Protein AF-A0A228Q4D4-F1 (afdb_monomer_lite)

Radius of gyration: 18.04 Å; chains: 1; bounding box: 44×42×52 Å

Secondary structure (DSSP, 8-state):
--EEEE-SSSEEEE-SSEEEEEEE-TT--STT---EEEEEEE-HHHH--SSPEE-S-TTS--EE-GGGEEE-SSEEEEEEES-TT-TT-EEEEEEEPPTTHHHHHHHHHHHHHHHHHHHHHHHHHHHHHHTSPPPHHHHHHHHHHHHHHHHS---HHHHHHT-B-TTSSB---TTT---GGGHHHHHHHTSHHHHHHHHHHHH--

Structure (mmCIF, N/CA/C/O backbone):
data_AF-A0A228Q4D4-F1
#
_entry.id   AF-A0A228Q4D4-F1
#
loop_
_atom_site.group_PDB
_atom_site.id
_atom_site.type_symbol
_atom_site.label_atom_id
_atom_site.label_alt_id
_atom_site.label_comp_id
_atom_site.label_asym_id
_atom_site.label_entity_id
_atom_site.label_seq_id
_atom_site.pdbx_PDB_ins_code
_atom_site.Cartn_x
_atom_site.Cartn_y
_atom_site.Cartn_z
_atom_site.occupancy
_atom_site.B_iso_or_equiv
_atom_site.auth_seq_id
_atom_site.auth_comp_id
_atom_site.auth_asym_id
_atom_site.auth_atom_id
_atom_site.pdbx_PDB_model_num
ATOM 1 N N . MET A 1 1 ? -11.083 16.194 13.345 1.00 83.44 1 MET A N 1
ATOM 2 C CA . MET A 1 1 ? -10.604 16.211 11.947 1.00 83.44 1 MET A CA 1
ATOM 3 C C . MET A 1 1 ? -9.527 15.158 11.840 1.00 83.44 1 MET A C 1
ATOM 5 O O . MET A 1 1 ? -8.653 15.154 12.697 1.00 83.44 1 MET A O 1
ATOM 9 N N . ILE A 1 2 ? -9.643 14.260 10.865 1.00 94.44 2 ILE A N 1
ATOM 10 C CA . ILE A 1 2 ? -8.631 13.236 10.598 1.00 94.44 2 ILE A CA 1
ATOM 11 C C . ILE A 1 2 ? -7.584 13.845 9.677 1.00 94.44 2 ILE A C 1
ATOM 13 O O . ILE A 1 2 ? -7.928 14.379 8.622 1.00 94.44 2 ILE A O 1
ATOM 17 N N . GLU A 1 3 ? -6.326 13.797 10.092 1.00 96.12 3 GLU A N 1
ATOM 18 C CA . GLU A 1 3 ? -5.201 14.206 9.261 1.00 96.12 3 GLU A CA 1
ATOM 19 C C . GLU A 1 3 ? -4.726 13.006 8.447 1.00 96.12 3 GLU A C 1
ATOM 21 O O . GLU A 1 3 ? -4.602 11.898 8.966 1.00 96.12 3 GLU A O 1
ATOM 26 N N . VAL A 1 4 ? -4.471 13.217 7.158 1.00 96.31 4 VAL A N 1
ATOM 27 C CA . VAL A 1 4 ? -3.908 12.181 6.291 1.00 96.31 4 VAL A CA 1
ATOM 28 C C . VAL A 1 4 ? -2.475 12.554 5.970 1.00 96.31 4 VAL A C 1
ATOM 30 O O . VAL A 1 4 ? -2.224 13.593 5.359 1.00 96.31 4 VAL A O 1
ATOM 33 N N . GLN A 1 5 ? -1.539 11.701 6.368 1.00 95.31 5 GLN A N 1
ATOM 34 C CA . GLN A 1 5 ? -0.122 11.870 6.074 1.00 95.31 5 GLN A CA 1
ATOM 35 C C . GLN A 1 5 ? 0.352 10.813 5.082 1.00 95.31 5 GLN A C 1
ATOM 37 O O . GLN A 1 5 ? -0.022 9.640 5.149 1.00 95.31 5 GLN A O 1
ATOM 42 N N . ARG A 1 6 ? 1.205 11.235 4.150 1.00 92.88 6 ARG A N 1
ATOM 43 C CA . ARG A 1 6 ? 1.848 10.348 3.183 1.00 92.88 6 ARG A CA 1
ATOM 44 C C . ARG A 1 6 ? 2.989 9.599 3.881 1.00 92.88 6 ARG A C 1
ATOM 46 O O . ARG A 1 6 ? 3.882 10.221 4.449 1.00 92.88 6 ARG A O 1
ATOM 53 N N . LEU A 1 7 ? 2.951 8.269 3.844 1.00 90.62 7 LEU A N 1
ATOM 54 C CA . LEU A 1 7 ? 4.110 7.415 4.144 1.00 90.62 7 LEU A CA 1
ATOM 55 C C . LEU A 1 7 ? 4.880 7.160 2.840 1.00 90.62 7 LEU A C 1
ATOM 57 O O . LEU A 1 7 ? 4.468 7.656 1.805 1.00 90.62 7 LEU A O 1
ATOM 61 N N . GLN A 1 8 ? 5.954 6.367 2.835 1.00 86.69 8 GLN A N 1
ATOM 62 C CA . GLN A 1 8 ? 6.690 6.084 1.591 1.00 86.69 8 GLN A CA 1
ATOM 63 C C . GLN A 1 8 ? 5.788 5.452 0.512 1.00 86.69 8 GLN A C 1
ATOM 65 O O . GLN A 1 8 ? 5.422 6.103 -0.456 1.00 86.69 8 GLN A O 1
ATOM 70 N N . ALA A 1 9 ? 5.290 4.230 0.722 1.00 91.06 9 ALA A N 1
ATOM 71 C CA . ALA A 1 9 ? 4.362 3.582 -0.218 1.00 91.06 9 ALA A CA 1
ATOM 72 C C . ALA A 1 9 ? 2.885 3.612 0.236 1.00 91.06 9 ALA A C 1
ATOM 74 O O . ALA A 1 9 ? 2.009 3.135 -0.477 1.00 91.06 9 ALA A O 1
ATOM 75 N N . GLY A 1 10 ? 2.602 4.157 1.425 1.00 94.81 10 GLY A N 1
ATOM 76 C CA . GLY A 1 10 ? 1.281 4.108 2.058 1.00 94.81 10 GLY A CA 1
ATOM 77 C C . GLY A 1 10 ? 0.771 5.450 2.582 1.00 94.81 10 GLY A C 1
ATOM 78 O O . GLY A 1 10 ? 1.277 6.518 2.219 1.00 94.81 10 GLY A O 1
ATOM 79 N N . VAL A 1 11 ? -0.212 5.383 3.479 1.00 97.12 11 VAL A N 1
ATOM 80 C CA . VAL A 1 11 ? -0.797 6.542 4.171 1.00 97.12 11 VAL A CA 1
ATOM 81 C C . VAL A 1 11 ? -0.987 6.270 5.663 1.00 97.12 11 VAL A C 1
ATOM 83 O O . VAL A 1 11 ? -1.169 5.128 6.079 1.00 97.12 11 VAL A O 1
ATOM 86 N N . SER A 1 12 ? -0.955 7.332 6.461 1.00 97.31 12 SER A N 1
ATOM 87 C CA . SER A 1 12 ? -1.286 7.353 7.887 1.00 97.31 12 SER A CA 1
ATOM 88 C C . SER A 1 12 ? -2.536 8.209 8.076 1.00 97.31 12 SER A C 1
ATOM 90 O O . SER A 1 12 ? -2.561 9.358 7.638 1.00 97.31 12 SER A O 1
ATOM 92 N N . LEU A 1 13 ? -3.578 7.645 8.682 1.00 97.62 13 LEU A N 1
ATOM 93 C CA . LEU A 1 13 ? -4.804 8.336 9.069 1.00 97.62 13 LEU A CA 1
ATOM 94 C C . LEU A 1 13 ? -4.720 8.629 10.564 1.00 97.62 13 LEU A C 1
ATOM 96 O O . LEU A 1 13 ? -4.795 7.712 11.383 1.00 97.62 13 LEU A O 1
ATOM 100 N N . GLU A 1 14 ? -4.541 9.892 10.920 1.00 97.06 14 GLU A N 1
ATOM 101 C CA . GLU A 1 14 ? -4.278 10.318 12.288 1.00 97.06 14 GLU A CA 1
ATOM 102 C C . GLU A 1 14 ? -5.495 11.016 12.871 1.00 97.06 14 GLU A C 1
ATOM 104 O O . GLU A 1 14 ? -5.947 12.052 12.377 1.00 97.06 14 GLU A O 1
ATOM 109 N N . GLY A 1 15 ? -6.023 10.446 13.946 1.00 95.75 15 GLY A N 1
ATOM 110 C CA . GLY A 1 15 ? -7.062 11.068 14.742 1.00 95.75 15 GLY A CA 1
ATOM 111 C C . GLY A 1 15 ? -6.622 11.341 16.182 1.00 95.75 15 GLY A C 1
ATOM 112 O O . GLY A 1 15 ? -5.435 11.230 16.533 1.00 95.75 15 GLY A O 1
ATOM 113 N N . PRO A 1 16 ? -7.562 11.780 17.034 1.00 94.75 16 PRO A N 1
ATOM 114 C CA . PRO A 1 16 ? -7.274 12.086 18.430 1.00 94.75 16 PRO A CA 1
ATOM 115 C C . PRO A 1 16 ? -6.715 10.905 19.233 1.00 94.75 16 PRO A C 1
ATOM 117 O O . PRO A 1 16 ? -5.749 11.094 19.975 1.00 94.75 16 PRO A O 1
ATOM 120 N N . HIS A 1 17 ? -7.274 9.702 19.075 1.00 95.81 17 HIS A N 1
ATOM 121 C CA . HIS A 1 17 ? -6.909 8.536 19.889 1.00 95.81 17 HIS A CA 1
ATOM 122 C C . HIS A 1 17 ? -6.169 7.457 19.109 1.00 95.81 17 HIS A C 1
ATOM 124 O O . HIS A 1 17 ? -5.378 6.725 19.708 1.00 95.81 17 HIS A O 1
ATOM 130 N N . TYR A 1 18 ? -6.379 7.370 17.796 1.00 96.12 18 TYR A N 1
ATOM 131 C CA . TYR A 1 18 ? -5.788 6.323 16.969 1.00 96.12 18 TYR A CA 1
ATOM 132 C C . TYR A 1 18 ? -5.038 6.883 15.765 1.00 96.12 18 TYR A C 1
ATOM 134 O O . TYR A 1 18 ? -5.370 7.934 15.219 1.00 96.12 18 TYR A O 1
ATOM 142 N N . ILE A 1 19 ? -4.028 6.131 15.340 1.00 96.50 19 ILE A N 1
ATOM 143 C CA . ILE A 1 19 ? -3.362 6.272 14.051 1.00 96.50 19 ILE A CA 1
ATOM 144 C C . ILE A 1 19 ? -3.541 4.950 13.308 1.00 96.50 19 ILE A C 1
ATOM 146 O O . ILE A 1 19 ? -3.147 3.903 13.826 1.00 96.50 19 ILE A O 1
ATOM 150 N N . ILE A 1 20 ? -4.124 4.999 12.110 1.00 96.56 20 ILE A N 1
ATOM 151 C CA . ILE A 1 20 ? -4.285 3.839 11.226 1.00 96.56 20 ILE A CA 1
ATOM 152 C C . ILE A 1 20 ? -3.345 4.010 10.039 1.00 96.56 20 ILE A C 1
ATOM 154 O O . ILE A 1 20 ? -3.512 4.915 9.226 1.00 96.56 20 ILE A O 1
ATOM 158 N N . GLN A 1 21 ? -2.364 3.129 9.918 1.00 96.81 21 GLN A N 1
ATOM 159 C CA . GLN A 1 21 ? -1.437 3.100 8.798 1.00 96.81 21 GLN A CA 1
ATOM 160 C C . GLN A 1 21 ? -1.883 2.039 7.799 1.00 96.81 21 GLN A C 1
ATOM 162 O O . GLN A 1 21 ? -2.085 0.881 8.164 1.00 96.81 21 GLN A O 1
ATOM 167 N N . LEU A 1 22 ? -2.008 2.440 6.538 1.00 96.94 22 LEU A N 1
ATOM 168 C CA . LEU A 1 22 ? -2.309 1.560 5.417 1.00 96.94 22 LEU A CA 1
ATOM 169 C C . LEU A 1 22 ? -1.089 1.518 4.501 1.00 96.94 22 LEU A C 1
ATOM 171 O O . LEU A 1 22 ? -0.675 2.551 3.971 1.00 96.94 22 LEU A O 1
ATOM 175 N N . ILE A 1 23 ? -0.504 0.337 4.327 1.00 94.81 23 ILE A N 1
ATOM 176 C CA . ILE A 1 23 ? 0.724 0.139 3.548 1.00 94.81 23 ILE A CA 1
ATOM 177 C C . ILE A 1 23 ? 0.481 -0.988 2.532 1.00 94.81 23 ILE A C 1
ATOM 179 O O . ILE A 1 23 ? -0.135 -1.992 2.890 1.00 94.81 23 ILE A O 1
ATOM 183 N N . PRO A 1 24 ? 0.933 -0.856 1.275 1.00 94.06 24 PRO A N 1
ATOM 184 C CA . PRO A 1 24 ? 0.830 -1.933 0.297 1.00 94.06 24 PRO A CA 1
ATOM 185 C C . PRO A 1 24 ? 1.739 -3.117 0.660 1.00 94.06 24 PRO A C 1
ATOM 187 O O . PRO A 1 24 ? 2.809 -2.948 1.246 1.00 94.06 24 PRO A O 1
ATOM 190 N N . VAL A 1 25 ? 1.334 -4.322 0.269 1.00 91.00 25 VAL A N 1
ATOM 191 C CA . VAL A 1 25 ? 2.165 -5.528 0.354 1.00 91.00 25 VAL A CA 1
ATOM 192 C C . VAL A 1 25 ? 3.070 -5.593 -0.876 1.00 91.00 25 VAL A C 1
ATOM 194 O O . VAL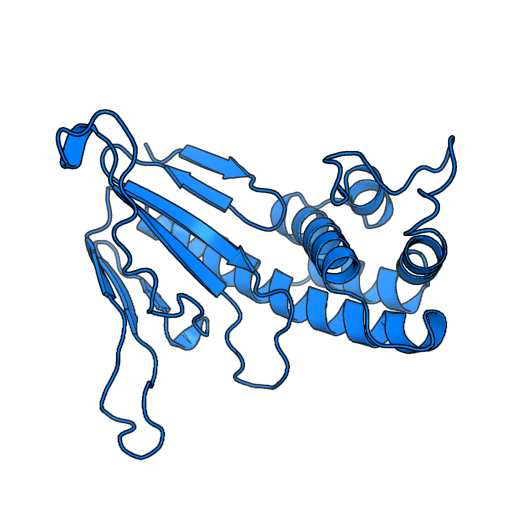 A 1 25 ? 2.596 -5.671 -2.006 1.00 91.00 25 VAL A O 1
ATOM 197 N N . SER A 1 26 ? 4.385 -5.599 -0.661 1.00 73.06 26 SER A N 1
ATOM 198 C CA . SER A 1 26 ? 5.395 -5.543 -1.732 1.00 73.06 26 SER A CA 1
ATOM 199 C C . SER A 1 26 ? 5.554 -6.845 -2.538 1.00 73.06 26 SER A C 1
ATOM 201 O O . SER A 1 26 ? 6.255 -6.853 -3.549 1.00 73.06 26 SER A O 1
ATOM 203 N N . SER A 1 27 ? 4.947 -7.948 -2.089 1.00 64.69 27 SER A N 1
ATOM 204 C CA . SER A 1 27 ? 5.074 -9.288 -2.682 1.00 64.69 27 SER A CA 1
ATOM 205 C C . SER A 1 27 ? 3.744 -10.053 -2.656 1.00 64.69 27 SER A C 1
ATOM 207 O O . SER A 1 27 ? 3.599 -11.066 -1.971 1.00 64.69 27 SER A O 1
ATOM 209 N N . ALA A 1 28 ? 2.732 -9.556 -3.370 1.00 62.09 28 ALA A N 1
ATOM 210 C CA . ALA A 1 28 ? 1.524 -10.344 -3.595 1.00 62.09 28 ALA A CA 1
ATOM 211 C C . ALA A 1 28 ? 1.843 -11.453 -4.616 1.00 62.09 28 ALA A C 1
ATOM 213 O O . ALA A 1 28 ? 1.890 -11.204 -5.820 1.00 62.09 28 ALA A O 1
ATOM 214 N N . ASP A 1 29 ? 2.109 -12.663 -4.116 1.00 63.16 29 ASP A N 1
ATOM 215 C CA . ASP A 1 29 ? 2.627 -13.788 -4.910 1.00 63.16 29 ASP A CA 1
ATOM 216 C C . ASP A 1 29 ? 1.560 -14.495 -5.775 1.00 63.16 29 ASP A C 1
ATOM 218 O O . ASP A 1 29 ? 1.899 -15.285 -6.659 1.00 63.16 29 ASP A O 1
ATOM 222 N N . SER A 1 30 ? 0.264 -14.259 -5.528 1.00 64.12 30 SER A N 1
ATOM 223 C CA . SER A 1 30 ? -0.831 -14.961 -6.212 1.00 64.12 30 SER A CA 1
ATOM 224 C C . SER A 1 30 ? -2.181 -14.233 -6.157 1.00 64.12 30 SER A C 1
ATOM 226 O O . SER A 1 30 ? -2.388 -13.303 -5.377 1.00 64.12 30 SER A O 1
ATOM 228 N N . LEU A 1 31 ? -3.134 -14.691 -6.978 1.00 63.28 31 LEU A N 1
ATOM 229 C CA . LEU A 1 31 ? -4.530 -14.258 -6.914 1.00 63.28 31 LEU A CA 1
ATOM 230 C C . LEU A 1 31 ? -5.131 -14.679 -5.559 1.00 63.28 31 LEU A C 1
ATOM 232 O O . LEU A 1 31 ? -5.228 -15.871 -5.276 1.00 63.28 31 LEU A O 1
ATOM 236 N N . GLY A 1 32 ? -5.523 -13.712 -4.728 1.00 70.75 32 GLY A N 1
ATOM 237 C CA . GLY A 1 32 ? -5.939 -13.966 -3.341 1.00 70.75 32 GLY A CA 1
ATOM 238 C C . GLY A 1 32 ? -4.798 -13.878 -2.320 1.00 70.75 32 GLY A C 1
ATOM 239 O O . GLY A 1 32 ? -4.979 -14.224 -1.155 1.00 70.75 32 GLY A O 1
ATOM 240 N N . SER A 1 33 ? -3.619 -13.394 -2.703 1.00 86.19 33 SER A N 1
ATOM 241 C CA . SER A 1 33 ? -2.642 -12.940 -1.714 1.00 86.19 33 SER A CA 1
ATOM 242 C C . SER A 1 33 ? -3.131 -11.654 -1.029 1.00 86.19 33 SER A C 1
ATOM 244 O O . SER A 1 33 ? -3.830 -10.856 -1.656 1.00 86.19 33 SER A O 1
ATOM 246 N N . PRO A 1 34 ? -2.773 -11.430 0.245 1.00 90.94 34 PRO A N 1
ATOM 247 C CA . PRO A 1 34 ? -2.970 -10.144 0.893 1.00 90.94 34 PRO A CA 1
ATOM 248 C C . PRO A 1 34 ? -2.333 -8.991 0.116 1.00 90.94 34 PRO A C 1
ATOM 250 O O . PRO A 1 34 ? -1.265 -9.140 -0.478 1.00 90.94 34 PRO A O 1
ATOM 253 N N . THR A 1 35 ? -2.979 -7.834 0.168 1.00 94.06 35 THR A N 1
ATOM 254 C CA . THR A 1 35 ? -2.582 -6.628 -0.569 1.00 94.06 35 THR A CA 1
ATOM 255 C C . THR A 1 35 ? -2.474 -5.405 0.330 1.00 94.06 35 THR A C 1
ATOM 257 O O . THR A 1 35 ? -1.852 -4.422 -0.064 1.00 94.06 35 THR A O 1
ATOM 260 N N . VAL A 1 36 ? -3.026 -5.445 1.543 1.00 94.88 36 VAL A N 1
ATOM 261 C CA . VAL A 1 36 ? -3.031 -4.309 2.467 1.00 94.88 36 VAL A CA 1
ATOM 262 C C . VAL A 1 36 ? -2.457 -4.737 3.809 1.00 94.88 36 VAL A C 1
ATOM 264 O O . VAL A 1 36 ? -2.954 -5.667 4.440 1.00 94.88 36 VAL A O 1
ATOM 267 N N . ILE A 1 37 ? -1.430 -4.030 4.270 1.00 93.69 37 ILE A N 1
ATOM 268 C CA . ILE A 1 37 ? -0.983 -4.057 5.659 1.00 93.69 37 ILE A CA 1
ATOM 269 C C . ILE A 1 37 ? -1.734 -2.962 6.409 1.00 93.69 37 ILE A C 1
ATOM 271 O O . ILE A 1 37 ? -1.667 -1.793 6.022 1.00 93.69 37 ILE A O 1
ATOM 275 N N . VAL A 1 38 ? -2.419 -3.335 7.488 1.00 94.75 38 VAL A N 1
ATOM 276 C CA . VAL A 1 38 ? -3.098 -2.390 8.384 1.00 94.75 38 VAL A CA 1
ATOM 277 C C . VAL A 1 38 ? -2.366 -2.383 9.718 1.00 94.75 38 VAL A C 1
ATOM 279 O O . VAL A 1 38 ? -2.295 -3.422 10.357 1.00 94.75 38 VAL A O 1
ATOM 282 N N . SER A 1 39 ? -1.815 -1.236 10.118 1.00 93.75 39 SER A N 1
ATOM 283 C CA . SER A 1 39 ? -1.156 -1.051 11.418 1.00 93.75 39 SER A CA 1
ATOM 284 C C . SER A 1 39 ? -1.916 -0.029 12.264 1.00 93.75 39 SER A C 1
ATOM 286 O O . SER A 1 39 ? -2.143 1.091 11.807 1.00 93.75 39 SER A O 1
ATOM 288 N N . VAL A 1 40 ? -2.312 -0.389 13.487 1.00 94.69 40 VAL A N 1
ATOM 289 C CA . VAL A 1 40 ? -3.031 0.500 14.415 1.00 94.69 40 VAL A CA 1
ATOM 290 C C . VAL A 1 40 ? -2.169 0.864 15.621 1.00 94.69 40 VAL A C 1
ATOM 292 O O . VAL A 1 40 ? -1.713 0.011 16.392 1.00 94.69 40 VAL A O 1
ATOM 295 N N . LEU A 1 41 ? -1.997 2.169 15.826 1.00 94.38 41 LEU A N 1
ATOM 296 C CA . LEU A 1 41 ? -1.335 2.736 16.995 1.00 94.38 41 LEU A CA 1
ATOM 297 C C . LEU A 1 41 ? -2.356 3.507 17.837 1.00 94.38 41 LEU A C 1
ATOM 299 O O . LEU A 1 41 ? -3.064 4.371 17.324 1.00 94.38 41 LEU A O 1
ATOM 303 N N . ALA A 1 42 ? -2.403 3.240 19.137 1.00 95.56 42 ALA A N 1
ATOM 304 C CA . ALA A 1 42 ? -3.064 4.103 20.102 1.00 95.56 42 ALA A CA 1
ATOM 305 C C . ALA A 1 42 ? -2.145 5.260 20.489 1.00 95.56 42 ALA A C 1
ATOM 307 O O . ALA A 1 42 ? -0.947 5.076 20.710 1.00 95.56 42 ALA A O 1
ATOM 308 N N . ARG A 1 43 ? -2.708 6.459 20.591 1.00 95.62 43 ARG A N 1
ATOM 309 C CA . ARG A 1 43 ? -1.978 7.659 21.001 1.00 95.62 43 ARG A CA 1
ATOM 310 C C . ARG A 1 43 ? -1.938 7.783 22.530 1.00 95.62 43 ARG A C 1
ATOM 312 O O . ARG A 1 43 ? -2.853 7.295 23.197 1.00 95.62 43 ARG A O 1
ATOM 319 N N . PRO A 1 44 ? -0.959 8.526 23.083 1.00 95.12 44 PRO A N 1
ATOM 320 C CA . PRO A 1 44 ? -0.889 8.884 24.502 1.00 95.12 44 PRO A CA 1
ATOM 321 C C . PRO A 1 44 ? -2.210 9.340 25.125 1.00 95.12 44 PRO A C 1
ATOM 323 O O . PRO A 1 44 ? -2.520 8.981 26.255 1.00 95.12 44 PRO A O 1
ATOM 326 N N . ALA A 1 45 ? -3.022 10.094 24.377 1.00 93.44 45 ALA A N 1
ATOM 327 C CA . ALA A 1 45 ? -4.319 10.580 24.845 1.00 93.44 45 ALA A CA 1
ATOM 328 C C . ALA A 1 45 ? -5.300 9.452 25.219 1.00 93.44 45 ALA A C 1
ATOM 330 O O . ALA A 1 45 ? -6.191 9.674 26.034 1.00 93.44 45 ALA A O 1
ATOM 331 N N . LEU A 1 46 ? -5.138 8.258 24.639 1.00 93.88 46 LEU A N 1
ATOM 332 C CA . LEU A 1 46 ? -5.961 7.088 24.927 1.00 93.88 46 LEU A CA 1
ATOM 333 C C . LEU A 1 46 ? -5.355 6.187 26.007 1.00 93.88 46 LEU A C 1
ATOM 335 O O . LEU A 1 46 ? -6.086 5.690 26.859 1.00 93.88 46 LEU A O 1
ATOM 339 N N . THR A 1 47 ? -4.044 5.934 25.954 1.00 92.75 47 THR A N 1
ATOM 340 C CA . THR A 1 47 ? -3.401 4.940 26.834 1.00 92.75 47 THR A CA 1
ATOM 341 C C . THR A 1 47 ? -2.832 5.538 28.117 1.00 92.75 47 THR A C 1
ATOM 343 O O . THR A 1 47 ? -2.644 4.818 29.094 1.00 92.75 47 THR A O 1
ATOM 346 N N . GLY A 1 48 ? -2.571 6.848 28.137 1.00 90.75 48 GLY A N 1
ATOM 347 C CA . GLY A 1 48 ? -1.845 7.521 29.213 1.00 90.75 48 GLY A CA 1
ATOM 348 C C . GLY A 1 48 ? -0.325 7.317 29.172 1.00 90.75 48 GLY A C 1
ATOM 349 O O . GLY A 1 48 ? 0.354 7.756 30.098 1.00 90.75 48 GLY A O 1
ATOM 350 N N . ASP A 1 49 ? 0.211 6.674 28.129 1.00 91.75 49 ASP A N 1
ATOM 351 C CA . ASP A 1 49 ? 1.656 6.498 27.941 1.00 91.75 49 ASP A CA 1
ATOM 352 C C . ASP A 1 49 ? 2.337 7.763 27.399 1.00 91.75 49 ASP A C 1
ATOM 354 O O . ASP A 1 49 ? 1.692 8.709 26.953 1.00 91.75 49 ASP A O 1
ATOM 358 N N . ASP A 1 50 ? 3.669 7.773 27.387 1.00 92.25 50 ASP A N 1
ATOM 359 C CA . ASP A 1 50 ? 4.493 8.854 26.831 1.00 92.25 50 ASP A CA 1
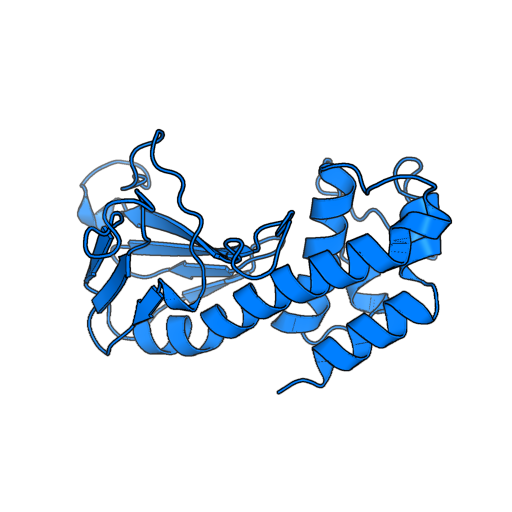ATOM 360 C C . ASP A 1 50 ? 4.705 8.755 25.308 1.00 92.25 50 ASP A C 1
ATOM 362 O O . ASP A 1 50 ? 5.262 9.662 24.684 1.00 92.25 50 ASP A O 1
ATOM 366 N N . ARG A 1 51 ? 4.254 7.658 24.695 1.00 90.31 51 ARG A N 1
ATOM 367 C CA . ARG A 1 51 ? 4.452 7.342 23.278 1.00 90.31 51 ARG A CA 1
ATOM 368 C C . ARG A 1 51 ? 3.249 6.623 22.688 1.00 90.31 51 ARG A C 1
ATOM 370 O O . ARG A 1 51 ? 2.429 6.060 23.406 1.00 90.31 51 ARG A O 1
ATOM 377 N N . ASN A 1 52 ? 3.181 6.600 21.360 1.00 92.50 52 ASN A N 1
ATOM 378 C CA . ASN A 1 52 ? 2.190 5.790 20.664 1.00 92.50 52 ASN A CA 1
ATOM 379 C C . ASN A 1 52 ? 2.423 4.301 20.968 1.00 92.50 52 ASN A C 1
ATOM 381 O O . ASN A 1 52 ? 3.549 3.806 20.859 1.00 92.50 52 ASN A O 1
ATOM 385 N N . VAL A 1 53 ? 1.356 3.587 21.314 1.00 91.75 53 VAL A N 1
ATOM 386 C CA . VAL A 1 53 ? 1.374 2.151 21.594 1.00 91.75 53 VAL A CA 1
ATOM 387 C C . VAL A 1 53 ? 0.808 1.411 20.400 1.00 91.75 53 VAL A C 1
ATOM 389 O O . VAL A 1 53 ? -0.337 1.624 20.012 1.00 91.75 53 VAL A O 1
ATOM 392 N N . ARG A 1 54 ? 1.591 0.502 19.826 1.00 89.88 54 ARG A N 1
ATOM 393 C CA . ARG A 1 54 ? 1.070 -0.424 18.824 1.00 89.88 54 ARG A CA 1
ATOM 3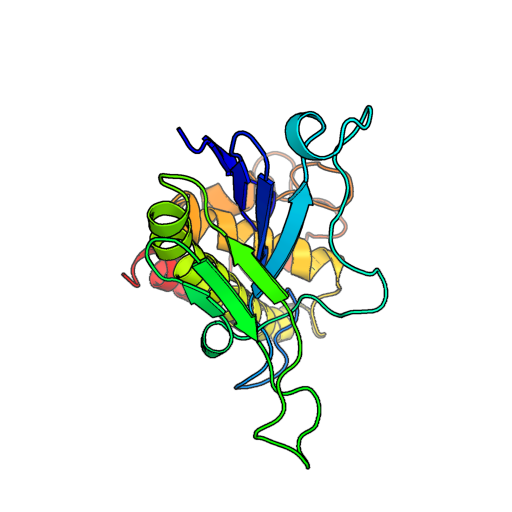94 C C . ARG A 1 54 ? 0.092 -1.384 19.497 1.00 89.88 54 ARG A C 1
ATOM 396 O O . ARG A 1 54 ? 0.476 -2.077 20.434 1.00 89.88 54 ARG A O 1
ATOM 403 N N . LEU A 1 55 ? -1.156 -1.401 19.032 1.00 85.56 55 LEU A N 1
ATOM 404 C CA . LEU A 1 55 ? -2.223 -2.228 19.620 1.00 85.56 55 LEU A CA 1
ATOM 405 C C . LEU A 1 55 ? -2.167 -3.694 19.182 1.00 85.56 55 LEU A C 1
ATOM 407 O O . LEU A 1 55 ? -2.895 -4.545 19.683 1.00 85.56 55 LEU A O 1
ATOM 411 N N . GLU A 1 56 ? -1.293 -3.975 18.234 1.00 75.81 56 GLU A N 1
ATOM 412 C CA . GLU A 1 56 ? -1.154 -5.252 17.570 1.00 75.81 56 GLU A CA 1
ATOM 413 C C . GLU A 1 56 ? -0.108 -6.118 18.259 1.00 75.81 56 GLU A C 1
ATOM 415 O O . GLU A 1 56 ? 0.989 -5.654 18.584 1.00 75.81 56 GLU A O 1
ATOM 420 N N . ALA A 1 57 ? -0.419 -7.401 18.432 1.00 67.19 57 ALA A N 1
ATOM 421 C CA . ALA A 1 57 ? 0.562 -8.372 18.884 1.00 67.19 57 ALA A CA 1
ATOM 422 C C . ALA A 1 57 ? 1.591 -8.638 17.768 1.00 67.19 57 ALA A C 1
ATOM 424 O O . ALA A 1 57 ? 1.233 -8.808 16.600 1.00 67.19 57 ALA A O 1
ATOM 425 N N . TYR A 1 58 ? 2.879 -8.659 18.125 1.00 61.94 58 TYR A N 1
ATOM 426 C CA . TYR A 1 58 ? 3.995 -8.800 17.176 1.00 61.94 58 TYR A CA 1
ATOM 427 C C . TYR A 1 58 ? 3.971 -10.104 16.359 1.00 61.94 58 TYR A C 1
ATOM 429 O O . TYR A 1 58 ? 4.619 -10.184 15.318 1.00 61.94 58 TYR A O 1
ATOM 437 N N . ASP A 1 59 ? 3.273 -11.129 16.839 1.00 63.53 59 ASP A N 1
ATOM 438 C CA . ASP A 1 59 ? 3.188 -12.464 16.248 1.00 63.53 59 ASP A CA 1
ATOM 439 C C . ASP A 1 59 ? 2.044 -12.622 15.235 1.00 63.53 59 ASP A C 1
ATOM 441 O O . ASP A 1 59 ? 2.026 -13.590 14.471 1.00 63.53 59 ASP A O 1
ATOM 445 N N . VAL A 1 60 ? 1.119 -11.662 15.161 1.00 66.06 60 VAL A N 1
ATOM 446 C CA . VAL A 1 60 ? 0.022 -11.691 14.193 1.00 66.06 60 VAL A CA 1
ATOM 447 C C . VAL A 1 60 ? 0.465 -10.968 12.921 1.00 66.06 60 VAL A C 1
ATOM 449 O O . VAL A 1 60 ? 0.885 -9.813 12.947 1.00 66.06 60 VAL A O 1
ATOM 452 N N . ARG A 1 61 ? 0.386 -11.633 11.761 1.00 69.00 61 ARG A N 1
ATOM 453 C CA . ARG A 1 61 ? 0.563 -10.941 10.469 1.00 69.00 61 ARG A CA 1
ATOM 454 C C . ARG A 1 61 ? -0.573 -9.933 10.307 1.00 69.00 61 ARG A C 1
ATOM 456 O O . ARG A 1 61 ? -1.716 -10.308 10.536 1.00 69.00 61 ARG A O 1
ATOM 463 N N . HIS A 1 62 ? -0.311 -8.710 9.866 1.00 84.00 62 HIS A N 1
ATOM 464 C CA . HIS A 1 62 ? -1.355 -7.687 9.666 1.00 84.00 62 HIS A CA 1
ATOM 465 C C . HIS A 1 62 ? -1.630 -7.411 8.189 1.00 84.00 62 HIS A C 1
ATOM 467 O O . HIS A 1 62 ? -2.039 -6.324 7.798 1.00 84.00 62 HIS A O 1
ATOM 473 N N . GLU A 1 63 ? -1.377 -8.427 7.375 1.00 91.12 63 GLU A N 1
ATOM 474 C CA . GLU A 1 63 ? -1.655 -8.455 5.952 1.00 91.12 63 GLU A CA 1
ATOM 475 C C . GLU A 1 63 ? -3.064 -9.015 5.723 1.00 91.12 63 GLU A C 1
ATOM 477 O O . GLU A 1 63 ? -3.403 -10.104 6.207 1.00 91.12 63 GLU A O 1
ATOM 482 N N . PHE A 1 64 ? -3.872 -8.272 4.977 1.00 92.88 64 PHE A N 1
ATOM 483 C CA . PHE A 1 64 ? -5.249 -8.599 4.633 1.00 92.88 64 PHE A CA 1
ATOM 484 C C . PHE A 1 64 ? -5.452 -8.478 3.125 1.00 92.88 64 PHE A C 1
ATOM 486 O O . PHE A 1 64 ? -4.816 -7.656 2.457 1.00 92.88 64 PHE A O 1
ATOM 493 N N . GLN A 1 65 ? -6.352 -9.290 2.574 1.00 93.12 65 GLN A N 1
ATOM 494 C CA . GLN A 1 65 ? -6.959 -8.936 1.295 1.00 93.12 65 GLN A CA 1
ATOM 495 C C . GLN A 1 65 ? -7.902 -7.754 1.520 1.00 93.12 65 GLN A C 1
ATOM 497 O O . GLN A 1 65 ? -8.508 -7.648 2.588 1.00 93.12 65 GLN A O 1
ATOM 502 N N . LEU A 1 66 ? -8.123 -6.924 0.500 1.00 94.12 66 LEU A N 1
ATOM 503 C CA . LEU A 1 66 ? -9.138 -5.870 0.585 1.00 94.12 66 LEU A CA 1
ATOM 504 C C . LEU A 1 66 ? -10.524 -6.431 0.971 1.00 94.12 66 LEU A C 1
ATOM 506 O O . LEU A 1 66 ? -11.243 -5.811 1.745 1.00 94.12 66 LEU A O 1
ATOM 510 N N . ALA A 1 67 ? -10.872 -7.635 0.502 1.00 93.44 67 ALA A N 1
ATOM 511 C CA . ALA A 1 67 ? -12.135 -8.307 0.824 1.00 93.44 67 ALA A CA 1
ATOM 512 C C . ALA A 1 67 ? -12.261 -8.767 2.293 1.00 93.44 67 ALA A C 1
ATOM 514 O O . ALA A 1 67 ? -13.373 -9.026 2.753 1.00 93.44 67 ALA A O 1
ATOM 515 N N . ASP A 1 68 ? -11.149 -8.866 3.026 1.00 94.31 68 ASP A N 1
ATOM 516 C CA . ASP A 1 68 ? -11.136 -9.180 4.460 1.00 94.31 68 ASP A CA 1
ATOM 517 C C . ASP A 1 68 ? -11.294 -7.917 5.333 1.00 94.31 68 ASP A C 1
ATOM 519 O O . ASP A 1 68 ? -11.363 -8.023 6.561 1.00 94.31 68 ASP A O 1
ATOM 523 N N . ILE A 1 69 ? -11.343 -6.728 4.718 1.00 96.50 69 ILE A N 1
ATOM 524 C CA . ILE A 1 69 ? -11.500 -5.440 5.395 1.00 96.50 69 ILE A CA 1
ATOM 525 C C . ILE A 1 69 ? -12.907 -4.903 5.120 1.00 96.50 69 ILE A C 1
ATOM 527 O O . ILE A 1 69 ? -13.247 -4.530 3.999 1.00 96.50 69 ILE A O 1
ATOM 531 N N . ALA A 1 70 ? -13.727 -4.825 6.163 1.00 97.12 70 ALA A N 1
ATOM 532 C CA . ALA A 1 70 ? -15.038 -4.191 6.115 1.00 97.12 70 ALA A CA 1
ATOM 533 C C . ALA A 1 70 ? -15.009 -2.881 6.904 1.00 97.12 70 ALA A C 1
ATOM 535 O O . ALA A 1 70 ? -14.576 -2.856 8.055 1.00 97.12 70 ALA A O 1
ATOM 536 N N . VAL A 1 71 ? -15.499 -1.805 6.293 1.00 97.25 71 VAL A N 1
ATOM 537 C CA . VAL A 1 71 ? -15.612 -0.484 6.918 1.00 97.25 71 VAL A CA 1
ATOM 538 C C . VAL A 1 71 ? -17.066 -0.047 6.854 1.00 97.25 71 VAL A C 1
ATOM 540 O O . VAL A 1 71 ? -17.663 -0.025 5.777 1.00 97.25 71 VAL A O 1
ATOM 543 N N . ASP A 1 72 ? -17.630 0.299 8.003 1.00 94.69 72 ASP A N 1
ATOM 544 C CA . ASP A 1 72 ? -18.891 1.024 8.099 1.00 94.69 72 ASP A CA 1
ATOM 545 C C . ASP A 1 72 ? -18.666 2.413 8.719 1.00 94.69 72 ASP A C 1
ATOM 547 O O . ASP A 1 72 ? -17.533 2.876 8.848 1.00 94.69 72 ASP A O 1
ATOM 551 N N . ALA A 1 73 ? -19.745 3.126 9.046 1.00 92.56 73 ALA A N 1
ATOM 552 C CA . ALA A 1 73 ? -19.660 4.500 9.539 1.00 92.56 73 ALA A CA 1
ATOM 553 C C . ALA A 1 73 ? -18.927 4.635 10.889 1.00 92.56 73 ALA A C 1
ATOM 555 O O . ALA A 1 73 ? -18.451 5.725 11.210 1.00 92.56 73 ALA A O 1
ATOM 556 N N . HIS A 1 74 ? -18.856 3.566 11.686 1.00 93.94 74 HIS A N 1
ATOM 557 C CA . HIS A 1 74 ? -18.374 3.607 13.068 1.00 93.94 74 HIS A CA 1
ATOM 558 C C . HIS A 1 74 ? -17.366 2.511 13.398 1.00 93.94 74 HIS A C 1
ATOM 560 O O . HIS A 1 74 ? -16.786 2.537 14.480 1.00 93.94 74 HIS A O 1
ATOM 566 N N . GLU A 1 75 ? -17.152 1.551 12.508 1.00 96.88 75 GLU A N 1
ATOM 567 C CA . GLU A 1 75 ? -16.334 0.384 12.778 1.00 96.88 75 GLU A CA 1
ATOM 568 C C . GLU A 1 75 ? -15.542 -0.046 11.540 1.00 96.88 75 GLU A C 1
ATOM 570 O O . GLU A 1 75 ? -16.042 -0.078 10.413 1.00 96.88 75 GLU A O 1
ATOM 575 N N . MET A 1 76 ? -14.287 -0.423 11.773 1.00 96.94 76 MET A N 1
ATOM 576 C CA . MET A 1 76 ? -13.469 -1.172 10.830 1.00 96.94 76 MET A CA 1
ATOM 577 C C . MET A 1 76 ? -13.240 -2.578 11.376 1.00 96.94 76 MET A C 1
ATOM 579 O O . MET A 1 76 ? -12.817 -2.757 12.519 1.00 96.94 76 MET A O 1
ATOM 583 N N . ARG A 1 77 ? -13.474 -3.582 10.535 1.00 96.19 77 ARG A N 1
ATOM 584 C CA . ARG A 1 77 ? -13.216 -4.995 10.812 1.00 96.19 77 ARG A CA 1
ATOM 585 C C . ARG A 1 77 ? -12.194 -5.511 9.818 1.00 96.19 77 ARG A C 1
ATOM 587 O O . ARG A 1 77 ? -12.461 -5.519 8.622 1.00 96.19 77 ARG A O 1
ATOM 594 N N . CYS A 1 78 ? -11.065 -5.987 10.322 1.00 94.69 78 CYS A N 1
ATOM 595 C CA . CYS A 1 78 ? -10.038 -6.648 9.526 1.00 94.69 78 CYS A CA 1
ATOM 596 C C . CYS A 1 78 ? -10.017 -8.117 9.945 1.00 94.69 78 CYS A C 1
ATOM 598 O O . CYS A 1 78 ? -9.477 -8.435 11.003 1.00 94.69 78 CYS A O 1
ATOM 600 N N . LEU A 1 79 ? -10.663 -8.997 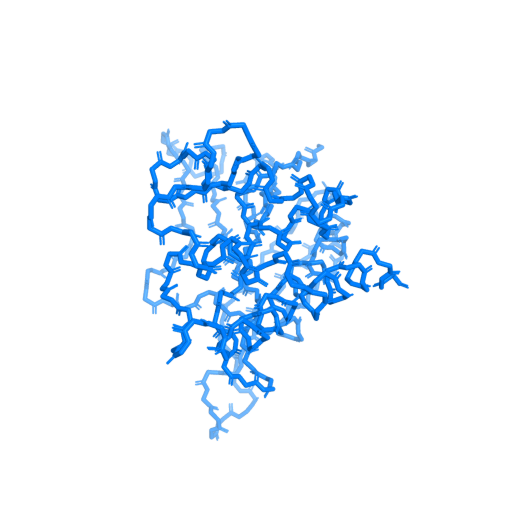9.174 1.00 92.94 79 LEU A N 1
ATOM 601 C CA . LEU A 1 79 ? -10.948 -10.383 9.561 1.00 92.94 79 LEU A CA 1
ATOM 602 C C . LEU A 1 79 ? -10.660 -11.358 8.411 1.00 92.94 79 LEU A C 1
ATOM 604 O O . LEU A 1 79 ? -11.463 -11.522 7.492 1.00 92.94 79 LEU A O 1
ATOM 608 N N . ARG A 1 80 ? -9.549 -12.092 8.499 1.00 90.00 80 ARG A N 1
ATOM 609 C CA . ARG A 1 80 ? -9.123 -13.052 7.465 1.00 90.00 80 ARG A CA 1
ATOM 610 C C . ARG A 1 80 ? -9.398 -14.500 7.852 1.00 90.00 80 ARG A C 1
ATOM 612 O O . ARG A 1 80 ? -9.518 -14.827 9.033 1.00 90.00 80 ARG A O 1
ATOM 619 N N . ILE A 1 81 ? -9.448 -15.391 6.864 1.00 87.06 81 ILE A N 1
ATOM 620 C CA . ILE A 1 81 ? -9.414 -16.840 7.117 1.00 87.06 81 ILE A CA 1
ATOM 621 C C . ILE A 1 81 ? -8.011 -17.201 7.610 1.00 87.06 81 ILE A C 1
ATOM 623 O O . ILE A 1 81 ? -7.041 -17.055 6.874 1.00 87.06 81 ILE A O 1
ATOM 627 N N . ALA A 1 82 ? -7.902 -17.689 8.845 1.00 82.88 82 ALA A N 1
ATOM 628 C CA . ALA A 1 82 ? -6.627 -18.149 9.401 1.00 82.88 82 ALA A CA 1
ATOM 629 C C . ALA A 1 82 ? -6.347 -19.633 9.120 1.00 82.88 82 ALA A C 1
ATOM 631 O O . ALA A 1 82 ? -5.196 -20.049 9.024 1.00 82.88 82 ALA A O 1
ATOM 632 N N . TYR A 1 83 ? -7.405 -20.433 8.957 1.00 83.88 83 TYR A N 1
ATOM 633 C CA . TYR A 1 83 ? -7.304 -21.876 8.766 1.00 83.88 83 TYR A CA 1
ATOM 634 C C . TYR A 1 83 ? -8.215 -22.320 7.622 1.00 83.88 83 TYR A C 1
ATOM 636 O O . TYR A 1 83 ? -9.435 -22.324 7.763 1.00 83.88 83 TYR A O 1
ATOM 644 N N . GLU A 1 84 ? -7.634 -22.767 6.505 1.00 83.69 84 GLU A N 1
ATOM 645 C CA . GLU A 1 84 ? -8.390 -23.203 5.314 1.00 83.69 84 GLU A CA 1
ATOM 646 C C . GLU A 1 84 ? -9.413 -24.308 5.621 1.00 83.69 84 GLU A C 1
ATOM 648 O O . GLU A 1 84 ? -10.490 -24.362 5.031 1.00 83.69 84 GLU A O 1
ATOM 653 N N . ARG A 1 85 ? -9.101 -25.181 6.588 1.00 90.50 85 ARG A N 1
ATOM 654 C CA . ARG A 1 85 ? -9.989 -26.270 7.030 1.00 90.50 85 ARG A CA 1
ATOM 655 C C . ARG A 1 85 ? -11.163 -25.798 7.898 1.00 90.50 85 ARG A C 1
ATOM 657 O O . ARG A 1 85 ? -12.064 -26.590 8.158 1.00 90.50 85 ARG A O 1
ATOM 664 N N . ALA A 1 86 ? -11.159 -24.545 8.346 1.00 89.00 86 ALA A N 1
ATOM 665 C CA . ALA A 1 86 ? -12.217 -23.927 9.138 1.00 89.00 86 ALA A CA 1
ATOM 666 C C . ALA A 1 86 ? -12.606 -22.563 8.528 1.00 89.00 86 ALA A C 1
ATOM 668 O O . ALA A 1 86 ? -12.387 -21.525 9.146 1.00 89.00 86 ALA A O 1
ATOM 669 N N . PRO A 1 87 ? -13.216 -22.535 7.326 1.00 84.88 87 PRO A N 1
ATOM 670 C CA . PRO A 1 87 ? -13.425 -21.301 6.553 1.00 84.88 87 PRO A CA 1
ATOM 671 C C . PRO A 1 87 ? -14.393 -20.292 7.200 1.00 84.88 87 PRO A C 1
ATOM 673 O O . PRO A 1 87 ? -14.443 -19.128 6.799 1.00 84.88 87 PRO A O 1
ATOM 676 N N . LEU A 1 88 ? -15.171 -20.729 8.196 1.00 90.25 88 LEU A N 1
ATOM 677 C CA . LEU A 1 88 ? -16.062 -19.873 8.987 1.00 90.25 88 LEU A CA 1
ATOM 678 C C . LEU A 1 88 ? -15.358 -19.216 10.183 1.00 90.25 88 LEU A C 1
ATOM 680 O O . LEU A 1 88 ? -15.912 -18.301 10.782 1.00 90.25 88 LEU A O 1
ATOM 684 N N . PHE A 1 89 ? -14.159 -19.677 10.541 1.00 89.69 89 PHE A N 1
ATOM 685 C CA . PHE A 1 89 ? -13.359 -19.084 11.600 1.00 89.69 89 PHE A CA 1
ATOM 686 C C . PHE A 1 89 ? -12.457 -17.993 11.018 1.00 89.69 89 PHE A C 1
ATOM 688 O O . PHE A 1 89 ? -11.721 -18.220 10.054 1.00 89.69 89 PHE A O 1
ATOM 695 N N . ARG A 1 90 ? -12.532 -16.798 11.608 1.00 90.19 90 ARG A N 1
ATOM 696 C CA . ARG A 1 90 ? -11.798 -15.613 11.166 1.00 90.19 90 ARG A CA 1
ATOM 697 C C . ARG A 1 90 ? -10.941 -15.070 12.302 1.00 90.19 90 ARG A C 1
ATOM 699 O O . ARG A 1 90 ? -11.404 -15.013 13.437 1.00 90.19 90 ARG A O 1
ATOM 706 N N . GLU A 1 91 ? -9.727 -14.642 11.977 1.00 89.50 91 GLU A N 1
ATOM 707 C CA . GLU A 1 91 ? -8.821 -13.963 12.908 1.00 89.50 91 GLU A CA 1
ATOM 708 C C . GLU A 1 91 ? -8.531 -12.542 12.439 1.00 89.50 91 GLU A C 1
ATOM 710 O O . GLU A 1 91 ? -8.501 -12.255 11.238 1.00 89.50 91 GLU A O 1
ATOM 715 N N . GLY A 1 92 ? -8.274 -11.668 13.407 1.00 90.94 92 GLY A N 1
ATOM 716 C CA . GLY A 1 92 ? -7.913 -10.280 13.181 1.00 90.94 92 GLY A CA 1
ATOM 717 C C . GLY A 1 92 ? -8.466 -9.402 14.291 1.00 90.94 92 GLY A C 1
ATOM 718 O O . GLY A 1 92 ? -8.437 -9.798 15.457 1.00 90.94 92 GLY A O 1
ATOM 719 N N . PHE A 1 93 ? -8.960 -8.220 13.942 1.00 92.50 93 PHE A N 1
ATOM 720 C CA . PHE A 1 93 ? -9.405 -7.245 14.930 1.00 92.50 93 PHE A CA 1
ATOM 721 C C . PHE A 1 93 ? -10.587 -6.410 14.447 1.00 92.50 93 PHE A C 1
ATOM 723 O O . PHE A 1 93 ? -10.987 -6.415 13.279 1.00 92.50 93 PHE A O 1
ATOM 730 N N . THR A 1 94 ? -11.151 -5.678 15.396 1.00 94.50 94 THR A N 1
ATOM 731 C CA . THR A 1 94 ? -12.214 -4.707 15.180 1.00 94.50 94 THR A CA 1
ATOM 732 C C . THR A 1 94 ? -11.834 -3.417 15.888 1.00 94.50 94 THR A C 1
ATOM 734 O O . THR A 1 94 ? -11.311 -3.459 17.002 1.00 94.50 94 THR A O 1
ATOM 737 N N . LEU A 1 95 ? -12.057 -2.283 15.231 1.00 95.12 95 LEU A N 1
ATOM 738 C CA . LEU A 1 95 ? 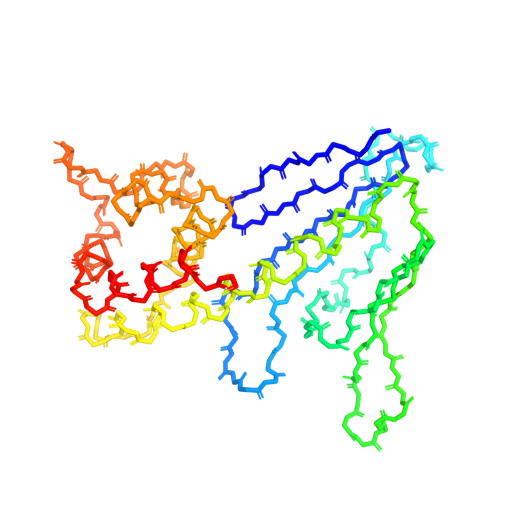-11.707 -0.961 15.729 1.00 95.12 95 LEU A CA 1
ATOM 739 C C . LEU A 1 95 ? -12.902 -0.023 15.578 1.00 95.12 95 LEU A C 1
ATOM 741 O O . LEU A 1 95 ? -13.406 0.160 14.470 1.00 95.12 95 LEU A O 1
ATOM 745 N N . ALA A 1 96 ? -13.313 0.600 16.682 1.00 96.00 96 ALA A N 1
ATOM 746 C CA . ALA A 1 96 ? -14.255 1.709 16.641 1.00 96.00 96 ALA A CA 1
ATOM 747 C C . ALA A 1 96 ? -13.581 2.924 15.989 1.00 96.00 96 ALA A C 1
ATOM 749 O O . ALA A 1 96 ? -12.495 3.340 16.396 1.00 96.00 96 ALA A O 1
ATOM 750 N N . LEU A 1 97 ? -14.224 3.468 14.964 1.00 96.81 97 LEU A N 1
ATOM 751 C CA . LEU A 1 97 ? -13.715 4.561 14.156 1.00 96.81 97 LEU A CA 1
ATOM 752 C C . LEU A 1 97 ? -14.099 5.910 14.745 1.00 96.81 97 LEU A C 1
ATOM 754 O O . LEU A 1 97 ? -15.225 6.135 15.190 1.00 96.81 97 LEU A O 1
ATOM 758 N N . GLU A 1 98 ? -13.149 6.832 14.689 1.00 95.88 98 GLU A N 1
ATOM 759 C CA . GLU A 1 98 ? -13.385 8.227 15.026 1.00 95.88 98 GLU A CA 1
ATOM 760 C C . GLU A 1 98 ? -14.087 8.943 13.867 1.00 95.88 98 GLU A C 1
ATOM 762 O O . GLU A 1 98 ? -14.007 8.530 12.706 1.00 95.88 98 GLU A O 1
ATOM 767 N N . GLU A 1 99 ? -14.775 10.042 14.177 1.00 95.44 99 GLU A N 1
ATOM 768 C CA . GLU A 1 99 ? -15.502 10.828 13.180 1.00 95.44 99 GLU A CA 1
ATOM 769 C C . GLU A 1 99 ? -14.586 11.240 12.014 1.00 95.44 99 GLU A C 1
ATOM 771 O O . GLU A 1 99 ? -13.527 11.845 12.207 1.00 95.44 99 GLU A O 1
ATOM 776 N N . GLY A 1 100 ? -15.005 10.897 10.793 1.00 94.75 100 GLY A N 1
ATOM 777 C CA . GLY A 1 100 ? -14.263 11.140 9.555 1.00 94.75 100 GLY A CA 1
ATOM 778 C C . GLY A 1 100 ? -13.282 10.031 9.149 1.00 94.75 100 GLY A C 1
ATOM 779 O O . GLY A 1 100 ? -12.829 10.038 8.007 1.00 94.75 100 GLY A O 1
ATOM 780 N N . MET A 1 101 ? -12.968 9.045 10.004 1.00 96.94 101 MET A N 1
ATOM 781 C CA . MET A 1 101 ? -12.039 7.963 9.626 1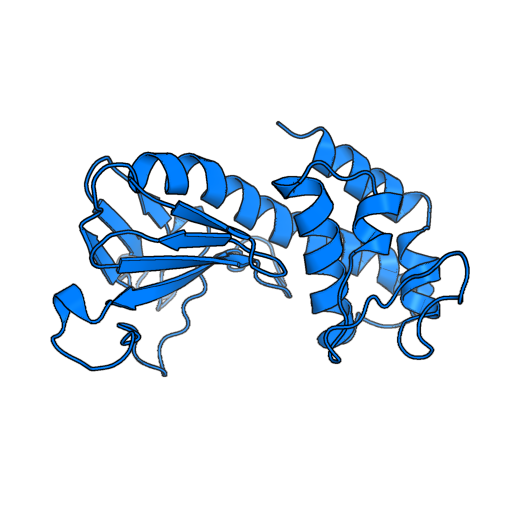.00 96.94 101 MET A CA 1
ATOM 782 C C . MET A 1 101 ? -12.619 7.042 8.555 1.00 96.94 101 MET A C 1
ATOM 784 O O . MET A 1 101 ? -11.905 6.672 7.626 1.00 96.94 101 MET A O 1
ATOM 788 N N . ALA A 1 102 ? -13.906 6.697 8.655 1.00 97.31 102 ALA A N 1
ATOM 789 C CA . ALA A 1 102 ? -14.572 5.814 7.697 1.00 97.31 102 ALA A CA 1
ATOM 790 C C . ALA A 1 102 ? -14.483 6.344 6.254 1.00 97.31 102 ALA A C 1
ATOM 792 O O . ALA A 1 102 ? -14.203 5.587 5.326 1.00 97.31 102 ALA A O 1
ATOM 793 N N . GLU A 1 103 ? -14.648 7.656 6.070 1.00 96.62 103 GLU A N 1
ATOM 794 C CA . GLU A 1 103 ? -14.560 8.318 4.763 1.00 96.62 103 GLU A CA 1
ATOM 795 C C . GLU A 1 103 ? -13.144 8.242 4.184 1.00 96.62 103 GLU A C 1
ATOM 797 O O . GLU A 1 103 ? -12.967 7.928 3.005 1.00 96.62 103 GLU A O 1
ATOM 802 N N . GLN A 1 104 ? -12.126 8.475 5.020 1.00 97.25 104 GLN A N 1
ATOM 803 C CA . GLN A 1 104 ? -10.732 8.359 4.596 1.00 97.25 104 GLN A CA 1
ATOM 804 C C . GLN A 1 104 ? -10.369 6.903 4.274 1.00 97.25 104 GLN A C 1
ATOM 806 O O . GLN A 1 104 ? -9.763 6.634 3.240 1.00 97.25 104 GLN A O 1
ATOM 811 N N . LEU A 1 105 ? -10.794 5.942 5.098 1.00 97.75 105 LEU A N 1
ATOM 812 C CA . LEU A 1 105 ? -10.584 4.517 4.836 1.00 97.75 105 LEU A CA 1
ATOM 813 C C . LEU A 1 105 ? -11.219 4.093 3.506 1.00 97.75 105 LEU A C 1
ATOM 815 O O . LEU A 1 105 ? -10.549 3.465 2.688 1.00 97.75 105 LEU A O 1
ATOM 819 N N . ALA A 1 106 ? -12.466 4.494 3.247 1.00 96.19 106 ALA A N 1
ATOM 820 C CA . ALA A 1 106 ? -13.149 4.214 1.986 1.00 96.19 106 ALA A CA 1
ATOM 821 C C . ALA A 1 106 ? -12.424 4.827 0.772 1.00 96.19 106 ALA A C 1
ATOM 823 O O . ALA A 1 106 ? -12.398 4.227 -0.302 1.00 96.19 106 ALA A O 1
ATOM 824 N N . ALA A 1 107 ? -11.805 6.000 0.937 1.00 95.38 107 ALA A N 1
ATOM 825 C CA . ALA A 1 107 ? -11.056 6.663 -0.125 1.00 95.38 107 ALA A CA 1
ATOM 826 C C . ALA A 1 107 ? -9.687 6.017 -0.408 1.00 95.38 107 ALA A C 1
ATOM 828 O O . ALA A 1 107 ? -9.262 5.979 -1.567 1.00 95.38 107 ALA A O 1
ATOM 829 N N . TYR A 1 108 ? -8.986 5.542 0.627 1.00 97.00 108 TYR A N 1
ATOM 830 C CA . TYR A 1 108 ? -7.596 5.092 0.513 1.00 97.00 108 TYR A CA 1
ATOM 831 C C . TYR A 1 108 ? -7.426 3.575 0.415 1.00 97.00 108 TYR A C 1
ATOM 833 O O . TYR A 1 108 ? -6.524 3.147 -0.300 1.00 97.00 108 TYR A O 1
ATOM 841 N N . LEU A 1 109 ? -8.277 2.750 1.035 1.00 97.25 109 LEU A N 1
ATOM 842 C CA . LEU A 1 109 ? -8.141 1.285 0.975 1.00 97.25 109 LEU A CA 1
ATOM 843 C C . LEU A 1 109 ? -8.083 0.737 -0.466 1.00 97.25 109 LEU A C 1
ATOM 845 O O . LEU A 1 109 ? -7.137 0.003 -0.761 1.00 97.25 109 LEU A O 1
ATOM 849 N N . PRO A 1 110 ? -8.975 1.134 -1.401 1.00 95.75 110 PRO A N 1
ATOM 850 C CA . PRO A 1 110 ? -8.887 0.672 -2.789 1.00 95.75 110 PRO A CA 1
ATOM 851 C C . PRO A 1 110 ? -7.608 1.131 -3.499 1.00 95.75 110 PRO A C 1
ATOM 853 O O . PRO A 1 110 ? -7.096 0.443 -4.375 1.00 95.75 110 PRO A O 1
ATOM 856 N N . ARG A 1 111 ? -7.067 2.296 -3.123 1.00 95.62 111 ARG A N 1
ATOM 857 C CA . ARG A 1 111 ? -5.824 2.820 -3.705 1.00 95.62 111 ARG A CA 1
ATOM 858 C C . ARG A 1 111 ? -4.610 2.047 -3.209 1.00 95.62 111 ARG A C 1
ATOM 860 O O . ARG A 1 111 ? -3.721 1.765 -3.998 1.00 95.62 111 ARG A O 1
ATOM 867 N N . ILE A 1 112 ? -4.580 1.692 -1.926 1.00 96.06 112 ILE A N 1
ATOM 868 C CA . ILE A 1 112 ? -3.509 0.871 -1.349 1.00 96.06 112 ILE A CA 1
ATOM 869 C C . ILE A 1 112 ? -3.521 -0.535 -1.955 1.00 96.06 112 ILE A C 1
ATOM 871 O O . ILE A 1 112 ? -2.466 -1.040 -2.332 1.00 96.06 112 ILE A O 1
ATOM 875 N N . ASP A 1 113 ? -4.705 -1.124 -2.131 1.00 94.44 113 ASP A N 1
ATOM 876 C CA . ASP A 1 113 ? -4.871 -2.388 -2.853 1.00 94.44 113 ASP A CA 1
ATOM 877 C C . ASP A 1 113 ? -4.334 -2.295 -4.292 1.00 94.44 113 ASP A C 1
ATOM 879 O O . ASP A 1 113 ? -3.492 -3.100 -4.699 1.00 94.44 113 ASP A O 1
ATOM 883 N N . LEU A 1 114 ? -4.727 -1.247 -5.028 1.00 93.88 114 LEU A N 1
ATOM 884 C CA . LEU A 1 114 ? -4.242 -0.992 -6.385 1.00 93.88 114 LEU A CA 1
ATOM 885 C C . LEU A 1 114 ? -2.714 -0.861 -6.445 1.00 93.88 114 LEU A C 1
ATOM 887 O O . LEU A 1 114 ? -2.102 -1.395 -7.368 1.00 93.88 114 LEU A O 1
ATOM 891 N N . ILE A 1 115 ? -2.085 -0.193 -5.472 1.00 95.00 115 ILE A N 1
ATOM 892 C CA . ILE A 1 115 ? -0.622 -0.054 -5.426 1.00 95.00 115 ILE A CA 1
ATOM 893 C C . ILE A 1 115 ? 0.049 -1.423 -5.348 1.00 95.00 115 ILE A C 1
ATOM 895 O O . ILE A 1 115 ? 0.977 -1.670 -6.113 1.00 95.00 115 ILE A O 1
ATOM 899 N N . SER A 1 116 ? -0.428 -2.325 -4.490 1.00 94.25 116 SER A N 1
ATOM 900 C CA . SER A 1 116 ? 0.122 -3.684 -4.386 1.00 94.25 116 SER A CA 1
ATOM 901 C C . SER A 1 116 ? -0.014 -4.453 -5.699 1.00 94.25 116 SER A C 1
ATOM 903 O O . SER A 1 116 ? 0.954 -5.038 -6.185 1.00 94.25 116 SER A O 1
ATOM 905 N N . LEU A 1 117 ? -1.195 -4.405 -6.325 1.00 92.81 117 LEU A N 1
ATOM 906 C CA . LEU A 1 117 ? -1.459 -5.104 -7.587 1.00 92.81 117 LEU A CA 1
ATOM 907 C C . LEU A 1 117 ? -0.586 -4.574 -8.732 1.00 92.81 117 LEU A C 1
ATOM 909 O O . LEU A 1 117 ? 0.014 -5.349 -9.483 1.00 92.81 117 LEU A O 1
ATOM 913 N N . VAL A 1 118 ? -0.479 -3.250 -8.851 1.00 93.88 118 VAL A N 1
ATOM 914 C CA . VAL A 1 118 ? 0.338 -2.599 -9.878 1.00 93.88 118 VAL A CA 1
ATOM 915 C C . VAL A 1 118 ? 1.825 -2.830 -9.606 1.00 93.88 118 VAL A C 1
ATOM 917 O O . VAL A 1 118 ? 2.560 -3.133 -10.543 1.00 93.88 118 VAL A O 1
ATOM 920 N N . ALA A 1 119 ? 2.280 -2.775 -8.352 1.00 94.44 119 ALA A N 1
ATOM 921 C CA . ALA A 1 119 ? 3.665 -3.072 -7.985 1.00 94.44 119 ALA A CA 1
ATOM 922 C C . ALA A 1 119 ? 4.060 -4.516 -8.327 1.00 94.44 119 ALA A C 1
ATOM 924 O O . ALA A 1 119 ? 5.165 -4.735 -8.834 1.00 94.44 119 ALA A O 1
ATOM 925 N N . THR A 1 120 ? 3.162 -5.490 -8.145 1.00 92.50 120 THR A N 1
ATOM 926 C CA . THR A 1 120 ? 3.364 -6.863 -8.636 1.00 92.50 120 THR A CA 1
ATOM 927 C C . THR A 1 120 ? 3.469 -6.890 -10.163 1.00 92.50 120 THR A C 1
ATOM 929 O O . THR A 1 120 ? 4.423 -7.454 -10.697 1.00 92.50 120 THR A O 1
ATOM 932 N N . GLY A 1 121 ? 2.559 -6.226 -10.884 1.00 92.38 121 GLY A N 1
ATOM 933 C CA . GLY A 1 121 ? 2.607 -6.145 -12.350 1.00 92.38 121 GLY A CA 1
ATOM 934 C C . GLY A 1 121 ? 3.901 -5.516 -12.885 1.00 92.38 121 GLY A C 1
ATOM 935 O O . GLY A 1 121 ? 4.523 -6.049 -13.806 1.00 92.38 121 GLY A O 1
ATOM 936 N N . VAL A 1 122 ? 4.360 -4.427 -12.264 1.00 95.19 122 VAL A N 1
ATOM 937 C CA . VAL A 1 122 ? 5.647 -3.787 -12.573 1.00 95.19 122 VAL A CA 1
ATOM 938 C C . VAL A 1 122 ? 6.806 -4.727 -12.251 1.00 95.19 122 VAL A C 1
ATOM 940 O O . VAL A 1 122 ? 7.711 -4.871 -13.071 1.00 95.19 122 VAL A O 1
ATOM 943 N N . SER A 1 123 ? 6.767 -5.413 -11.106 1.00 93.94 123 SER A N 1
ATOM 944 C CA . SER A 1 123 ? 7.787 -6.390 -10.711 1.00 93.94 123 SER A CA 1
ATOM 945 C C . SER A 1 123 ? 7.928 -7.513 -11.739 1.00 93.94 123 SER A C 1
ATOM 947 O O . SER A 1 123 ? 9.049 -7.846 -12.123 1.00 93.94 123 SER A O 1
ATOM 949 N N . GLU A 1 124 ? 6.821 -8.056 -12.251 1.00 93.06 124 GLU A N 1
ATOM 950 C CA . GLU A 1 124 ? 6.845 -9.041 -13.340 1.00 93.06 124 GLU A CA 1
ATOM 951 C C . GLU A 1 124 ? 7.400 -8.452 -14.645 1.00 93.06 124 GLU A C 1
ATOM 953 O O . GLU A 1 124 ? 8.213 -9.089 -15.317 1.00 93.06 124 GLU A O 1
ATOM 958 N N . ALA A 1 125 ? 7.021 -7.220 -14.992 1.00 94.75 125 ALA A N 1
ATOM 959 C CA . ALA A 1 125 ? 7.463 -6.565 -16.221 1.00 94.75 125 ALA A CA 1
ATOM 960 C C . ALA A 1 125 ? 8.968 -6.238 -16.235 1.00 94.75 125 ALA A C 1
ATOM 962 O O . ALA A 1 125 ? 9.590 -6.247 -17.301 1.00 94.75 125 ALA A O 1
ATOM 963 N N . VAL A 1 126 ? 9.583 -5.974 -15.074 1.00 95.75 126 VAL A N 1
ATOM 964 C CA . VAL A 1 126 ? 11.027 -5.687 -14.988 1.00 95.75 126 VAL A CA 1
ATOM 965 C C . VAL A 1 126 ? 11.897 -6.947 -14.940 1.00 95.75 126 VAL A C 1
ATOM 967 O O . VAL A 1 126 ? 13.064 -6.879 -15.338 1.00 95.75 126 VAL A O 1
ATOM 970 N N . LYS A 1 127 ? 11.356 -8.108 -14.527 1.00 94.44 127 LYS A N 1
ATOM 971 C CA . LYS A 1 127 ? 12.104 -9.380 -14.408 1.00 94.44 127 LYS A CA 1
ATOM 972 C C . LYS A 1 127 ? 12.965 -9.721 -15.631 1.00 94.44 127 LYS A C 1
ATOM 974 O O . LYS A 1 127 ? 14.142 -10.026 -15.434 1.00 94.44 127 LYS A O 1
ATOM 979 N N . PRO A 1 128 ? 12.469 -9.642 -16.884 1.00 93.94 128 PRO A N 1
ATOM 980 C CA . PRO A 1 128 ? 13.275 -9.987 -18.056 1.00 93.94 128 PRO A CA 1
ATOM 981 C C . PRO A 1 128 ? 14.502 -9.088 -18.242 1.00 93.94 128 PRO A C 1
ATOM 983 O O . PRO A 1 128 ? 15.519 -9.543 -18.756 1.00 93.94 128 PRO A O 1
ATOM 986 N N . LYS A 1 129 ? 14.427 -7.819 -17.818 1.00 94.44 129 LYS A N 1
ATOM 987 C CA . LYS A 1 129 ? 15.548 -6.869 -17.899 1.00 94.44 129 LYS A CA 1
ATOM 988 C C . LYS A 1 129 ? 16.540 -7.039 -16.755 1.00 94.44 129 LYS A C 1
ATOM 990 O O . LYS A 1 129 ? 17.732 -6.850 -16.969 1.00 94.44 129 LYS A O 1
ATOM 995 N N . LEU A 1 130 ? 16.056 -7.409 -15.570 1.00 94.19 130 LEU A N 1
ATOM 996 C CA . LEU A 1 130 ? 16.907 -7.722 -14.421 1.00 94.19 130 LEU A CA 1
ATOM 997 C C . LEU A 1 130 ? 17.566 -9.108 -14.539 1.00 94.19 130 LEU A C 1
ATOM 999 O O . LEU A 1 130 ? 18.582 -9.356 -13.898 1.00 94.19 130 LEU A O 1
ATOM 1003 N N . GLY A 1 131 ? 16.982 -10.027 -15.317 1.00 94.88 131 GLY A N 1
ATOM 1004 C CA . GLY A 1 131 ? 17.402 -11.433 -15.389 1.00 94.88 131 GLY A CA 1
ATOM 1005 C C . GLY A 1 131 ? 17.080 -12.242 -14.124 1.00 94.88 131 GLY A C 1
ATOM 1006 O O . GLY A 1 131 ? 17.517 -13.383 -13.992 1.00 94.88 131 GLY A O 1
ATOM 1007 N N . ARG A 1 132 ? 16.332 -11.653 -13.183 1.00 94.50 132 ARG A N 1
ATOM 1008 C CA . ARG A 1 132 ? 15.933 -12.225 -11.889 1.00 94.50 132 ARG A CA 1
ATOM 1009 C C . ARG A 1 132 ? 14.682 -11.524 -11.356 1.00 94.50 132 ARG A C 1
ATOM 1011 O O . ARG A 1 132 ? 14.301 -10.467 -11.855 1.00 94.50 132 ARG A O 1
ATOM 1018 N N . ALA A 1 133 ? 14.080 -12.081 -10.306 1.00 92.25 133 ALA A N 1
ATOM 1019 C CA . ALA A 1 133 ? 13.106 -11.350 -9.498 1.00 92.25 133 ALA A CA 1
ATOM 1020 C C . ALA A 1 133 ? 13.745 -10.092 -8.869 1.00 92.25 133 ALA A C 1
ATOM 1022 O O . ALA A 1 133 ? 14.933 -10.141 -8.513 1.00 92.25 133 ALA A O 1
ATOM 1023 N N . PRO A 1 134 ? 12.998 -8.978 -8.731 1.00 92.81 134 PRO A N 1
ATOM 1024 C CA . PRO A 1 134 ? 13.442 -7.829 -7.951 1.00 92.81 134 PRO A CA 1
ATOM 1025 C C . PRO A 1 134 ? 13.799 -8.230 -6.514 1.00 92.81 134 PRO A C 1
ATOM 1027 O O . PRO A 1 134 ? 13.122 -9.056 -5.904 1.00 92.81 134 PRO A O 1
ATOM 1030 N N . LEU A 1 135 ? 14.875 -7.658 -5.981 1.00 92.75 135 LEU A N 1
ATOM 1031 C CA . LEU A 1 135 ? 15.277 -7.826 -4.587 1.00 92.75 135 LEU A CA 1
ATOM 1032 C C . LEU A 1 135 ? 14.342 -7.020 -3.669 1.00 92.75 135 LEU A C 1
ATOM 1034 O O . LEU A 1 135 ? 13.740 -6.052 -4.130 1.00 92.75 135 LEU A O 1
ATOM 1038 N N . PRO A 1 136 ? 14.257 -7.329 -2.361 1.00 90.12 136 PRO A N 1
ATOM 1039 C CA . PRO A 1 136 ? 13.321 -6.650 -1.458 1.00 90.12 136 PRO A CA 1
ATOM 1040 C C . PRO A 1 136 ? 13.425 -5.115 -1.452 1.00 90.12 136 PRO A C 1
ATOM 1042 O O . PRO A 1 136 ? 12.417 -4.418 -1.392 1.00 90.12 136 PRO A O 1
ATOM 1045 N N . HIS A 1 137 ? 14.636 -4.566 -1.566 1.00 90.00 137 HIS A N 1
ATOM 1046 C CA . HIS A 1 137 ? 14.837 -3.116 -1.630 1.00 90.00 137 HIS A CA 1
ATOM 1047 C C . HIS A 1 137 ? 14.416 -2.507 -2.975 1.00 90.00 137 HIS A C 1
ATOM 1049 O O . HIS A 1 137 ? 13.938 -1.380 -3.018 1.00 90.00 137 HIS A O 1
ATOM 1055 N N . GLU A 1 138 ? 14.541 -3.254 -4.073 1.00 93.75 138 GLU A N 1
ATOM 1056 C CA . GLU A 1 138 ? 14.025 -2.843 -5.381 1.00 93.75 138 GLU A CA 1
ATOM 1057 C C . GLU A 1 138 ? 12.496 -2.907 -5.399 1.00 93.75 138 GLU A C 1
ATOM 1059 O O . GLU A 1 138 ? 11.865 -2.011 -5.945 1.00 93.75 138 GLU A O 1
ATOM 1064 N N . GLN A 1 139 ? 11.893 -3.917 -4.758 1.00 93.00 139 GLN A N 1
ATOM 1065 C CA . GLN A 1 139 ? 10.438 -4.007 -4.581 1.00 93.00 139 GLN A CA 1
ATOM 1066 C C . GLN A 1 139 ? 9.894 -2.817 -3.786 1.00 93.00 139 GLN A C 1
ATOM 1068 O O . GLN A 1 139 ? 8.869 -2.257 -4.164 1.00 93.00 139 GLN A O 1
ATOM 1073 N N . ALA A 1 140 ? 10.591 -2.391 -2.727 1.00 91.00 140 ALA A N 1
ATOM 1074 C CA . ALA A 1 140 ? 10.219 -1.198 -1.968 1.00 91.00 140 ALA A CA 1
ATOM 1075 C C . ALA A 1 140 ? 10.244 0.070 -2.842 1.00 91.00 140 ALA A C 1
ATOM 1077 O O . ALA A 1 140 ? 9.290 0.843 -2.821 1.00 91.00 140 ALA A O 1
ATOM 1078 N N . VAL A 1 141 ? 11.281 0.243 -3.669 1.00 94.12 141 VAL A N 1
ATOM 1079 C CA . VAL A 1 141 ? 11.372 1.362 -4.625 1.00 94.12 141 VAL A CA 1
ATOM 1080 C C . VAL A 1 141 ? 10.285 1.283 -5.701 1.00 94.12 141 VAL A C 1
ATOM 1082 O O . VAL A 1 141 ? 9.689 2.301 -6.043 1.00 94.12 141 VAL A O 1
ATOM 1085 N N . ILE A 1 142 ? 9.985 0.090 -6.223 1.00 95.50 142 ILE A N 1
ATOM 1086 C CA . ILE A 1 142 ? 8.878 -0.118 -7.169 1.00 95.50 142 ILE A CA 1
ATOM 1087 C C . ILE A 1 142 ? 7.553 0.312 -6.529 1.00 95.50 142 ILE A C 1
ATOM 1089 O O . ILE A 1 142 ? 6.801 1.066 -7.143 1.00 95.50 142 ILE A O 1
ATOM 1093 N N . ALA A 1 143 ? 7.281 -0.125 -5.297 1.00 94.31 143 ALA A N 1
ATOM 1094 C CA . ALA A 1 143 ? 6.070 0.245 -4.573 1.00 94.31 143 ALA A CA 1
ATOM 1095 C C . ALA A 1 143 ? 5.981 1.761 -4.332 1.00 94.31 143 ALA A C 1
ATOM 1097 O O . ALA A 1 143 ? 4.900 2.323 -4.458 1.00 94.31 143 ALA A O 1
ATOM 1098 N N . ASP A 1 144 ? 7.100 2.432 -4.050 1.00 94.38 144 ASP A N 1
ATOM 1099 C CA . ASP A 1 144 ? 7.168 3.888 -3.861 1.00 94.38 144 ASP A CA 1
ATOM 1100 C C . ASP A 1 144 ? 6.855 4.672 -5.152 1.00 94.38 144 ASP A C 1
ATOM 1102 O O . ASP A 1 144 ? 6.043 5.604 -5.155 1.00 94.38 144 ASP A O 1
ATOM 1106 N N . VAL A 1 145 ? 7.417 4.236 -6.288 1.00 95.88 145 VAL A N 1
ATOM 1107 C CA . VAL A 1 145 ? 7.090 4.787 -7.617 1.00 95.88 145 VAL A CA 1
ATOM 1108 C C . VAL A 1 145 ? 5.600 4.616 -7.909 1.00 95.88 145 VAL A C 1
ATOM 1110 O O . VAL A 1 145 ? 4.915 5.579 -8.253 1.00 95.88 145 VAL A O 1
ATOM 1113 N N . VAL A 1 146 ? 5.072 3.403 -7.735 1.00 96.06 146 VAL A N 1
ATOM 1114 C CA . VAL A 1 146 ? 3.652 3.115 -7.978 1.00 96.06 146 VAL A CA 1
ATOM 1115 C C . VAL A 1 146 ? 2.758 3.929 -7.042 1.00 96.06 146 VAL A C 1
ATOM 1117 O O . VAL A 1 146 ? 1.765 4.501 -7.491 1.00 96.06 146 VAL A O 1
ATOM 1120 N N . ALA A 1 147 ? 3.115 4.040 -5.763 1.00 95.19 147 ALA A N 1
ATOM 1121 C CA . ALA A 1 147 ? 2.371 4.825 -4.788 1.00 95.19 147 ALA A CA 1
ATOM 1122 C C . ALA A 1 147 ? 2.327 6.308 -5.166 1.00 95.19 147 ALA A C 1
ATOM 1124 O O . ALA A 1 147 ? 1.260 6.915 -5.109 1.00 95.19 147 ALA A O 1
ATOM 1125 N N . SER A 1 148 ? 3.440 6.872 -5.636 1.00 95.12 148 SER A N 1
ATOM 1126 C CA . SER A 1 148 ? 3.491 8.252 -6.131 1.00 95.12 148 SER A CA 1
ATOM 1127 C C . SER A 1 148 ? 2.607 8.460 -7.369 1.00 95.12 148 SER A C 1
ATOM 1129 O O . SER A 1 148 ? 1.969 9.504 -7.528 1.00 95.12 148 SER A O 1
ATOM 1131 N N . THR A 1 149 ? 2.507 7.463 -8.250 1.00 95.00 149 THR A N 1
ATOM 1132 C CA . THR A 1 149 ? 1.589 7.507 -9.397 1.00 95.00 149 THR A CA 1
ATOM 1133 C C . THR A 1 149 ? 0.121 7.413 -8.968 1.00 95.00 149 THR A C 1
ATOM 1135 O O . THR A 1 149 ? -0.705 8.182 -9.457 1.00 95.00 149 THR A O 1
ATOM 1138 N N . VAL A 1 150 ? -0.220 6.515 -8.040 1.00 95.06 150 VAL A N 1
ATOM 1139 C CA . VAL A 1 150 ? -1.612 6.257 -7.629 1.00 95.06 150 VAL A CA 1
ATOM 1140 C C . VAL A 1 150 ? -2.149 7.316 -6.658 1.00 95.06 150 VAL A C 1
ATOM 1142 O O . VAL A 1 150 ? -3.276 7.788 -6.817 1.00 95.06 150 VAL A O 1
ATOM 1145 N N . LEU A 1 151 ? -1.374 7.692 -5.639 1.00 94.06 151 LEU A N 1
ATOM 1146 C CA . LEU A 1 151 ? -1.811 8.611 -4.581 1.00 94.06 151 LEU A CA 1
ATOM 1147 C C . LEU A 1 151 ? -1.635 10.069 -4.994 1.00 94.06 151 LEU A C 1
ATOM 1149 O O . LEU A 1 151 ? -2.559 10.865 -4.823 1.00 94.06 151 LEU A O 1
ATOM 1153 N N . ASP A 1 152 ? -0.482 10.388 -5.582 1.00 92.56 152 ASP A N 1
ATOM 1154 C CA . ASP A 1 152 ? -0.078 11.767 -5.871 1.00 92.56 152 ASP A CA 1
ATOM 1155 C C . ASP A 1 152 ? -0.333 12.157 -7.339 1.00 92.56 152 ASP A C 1
ATOM 1157 O O . ASP A 1 152 ? -0.092 13.295 -7.734 1.00 92.56 152 ASP A O 1
ATOM 1161 N N . GLN A 1 153 ? -0.853 11.226 -8.155 1.00 91.44 153 GLN A N 1
ATOM 1162 C CA . GLN A 1 153 ? -1.121 11.412 -9.591 1.00 91.44 153 GLN A CA 1
ATOM 1163 C C . GLN A 1 153 ? 0.119 11.846 -10.379 1.00 91.44 153 GLN A C 1
ATOM 1165 O O . GLN A 1 153 ? 0.013 12.513 -11.411 1.00 91.44 153 GLN A O 1
ATOM 1170 N N . SER A 1 154 ? 1.297 11.450 -9.901 1.00 93.94 154 SER A N 1
ATOM 1171 C CA . SER A 1 154 ? 2.560 11.754 -10.558 1.00 93.94 154 SER A CA 1
ATOM 1172 C C . SER A 1 154 ? 2.669 11.007 -11.882 1.00 93.94 154 SER A C 1
ATOM 1174 O O . SER A 1 154 ? 2.347 9.820 -11.978 1.00 93.94 154 SER A O 1
ATOM 1176 N N . THR A 1 155 ? 3.197 11.682 -12.902 1.00 94.25 155 THR A N 1
ATOM 1177 C CA . THR A 1 155 ? 3.652 10.994 -14.119 1.00 94.25 155 THR A CA 1
ATOM 1178 C C . THR A 1 155 ? 4.752 9.979 -13.771 1.00 94.25 155 THR A C 1
ATOM 1180 O O . THR A 1 155 ? 5.456 10.177 -12.776 1.00 94.25 155 THR A O 1
ATOM 1183 N N . PRO A 1 156 ? 4.983 8.934 -14.588 1.00 93.38 156 PRO A N 1
ATOM 1184 C CA . PRO A 1 156 ? 6.039 7.952 -14.324 1.00 93.38 156 PRO A CA 1
ATOM 1185 C C . PRO A 1 156 ? 7.419 8.585 -14.075 1.00 93.38 156 PRO A C 1
ATOM 1187 O O . PRO A 1 156 ? 8.131 8.185 -13.159 1.00 93.38 156 PRO A O 1
ATOM 1190 N N . ALA A 1 157 ? 7.775 9.630 -14.830 1.00 92.44 157 ALA A N 1
ATOM 1191 C CA . ALA A 1 157 ? 9.036 10.349 -14.648 1.00 92.44 157 ALA A CA 1
ATOM 1192 C C . ALA A 1 157 ? 9.111 11.087 -13.298 1.00 92.44 157 ALA A C 1
ATOM 1194 O O . ALA A 1 157 ? 10.127 11.007 -12.608 1.00 92.44 157 ALA A O 1
ATOM 1195 N N . GLN A 1 158 ? 8.034 11.771 -12.893 1.00 94.06 158 GLN A N 1
ATOM 1196 C CA . GLN A 1 158 ? 7.962 12.441 -11.589 1.00 94.06 158 GLN A CA 1
ATOM 1197 C C . GLN A 1 158 ? 8.018 11.433 -10.440 1.00 94.06 158 GLN A C 1
ATOM 1199 O O . GLN A 1 158 ? 8.778 11.632 -9.499 1.00 94.06 158 GLN A O 1
ATOM 1204 N N . ALA A 1 159 ? 7.266 10.336 -10.544 1.00 94.00 159 ALA A N 1
ATOM 1205 C CA . ALA A 1 159 ? 7.254 9.277 -9.543 1.00 94.00 159 ALA A CA 1
ATOM 1206 C C . ALA A 1 159 ? 8.651 8.672 -9.343 1.00 94.00 159 ALA A C 1
ATOM 1208 O O . ALA A 1 159 ? 9.092 8.484 -8.214 1.00 94.00 159 ALA A O 1
ATOM 1209 N N . MET A 1 160 ? 9.394 8.442 -10.431 1.00 94.69 160 MET A N 1
ATOM 1210 C CA . MET A 1 160 ? 10.786 8.001 -10.337 1.00 94.69 160 MET A CA 1
ATOM 1211 C C . MET A 1 160 ? 11.692 9.050 -9.679 1.00 94.69 160 MET A C 1
ATOM 1213 O O . MET A 1 160 ? 12.516 8.693 -8.845 1.00 94.69 160 MET A O 1
ATOM 1217 N N . ALA A 1 161 ? 11.547 10.337 -10.004 1.00 92.44 161 ALA A N 1
ATOM 1218 C CA . ALA A 1 161 ? 12.407 11.388 -9.451 1.00 92.44 161 ALA A CA 1
ATOM 1219 C C . ALA A 1 161 ? 12.316 11.525 -7.916 1.00 92.44 161 ALA A C 1
ATOM 1221 O O . ALA A 1 161 ? 13.271 11.982 -7.285 1.00 92.44 161 ALA A O 1
ATOM 1222 N N . PHE A 1 162 ? 11.193 11.120 -7.317 1.00 89.56 162 PHE A N 1
ATOM 1223 C CA . PHE A 1 162 ? 10.972 11.158 -5.868 1.00 89.56 162 PHE A CA 1
ATOM 1224 C C . PHE A 1 162 ? 11.113 9.797 -5.176 1.00 89.56 162 PHE A C 1
ATOM 1226 O O . PHE A 1 162 ? 10.966 9.736 -3.960 1.00 89.56 162 PHE A O 1
ATOM 1233 N N . ALA A 1 163 ? 11.423 8.726 -5.912 1.00 91.56 163 ALA A N 1
ATOM 1234 C CA . ALA A 1 163 ? 11.515 7.389 -5.339 1.00 91.56 163 ALA A CA 1
ATOM 1235 C C . ALA A 1 163 ? 12.735 7.252 -4.421 1.00 91.56 163 ALA A C 1
ATOM 1237 O O . ALA A 1 163 ? 13.874 7.497 -4.837 1.00 91.56 163 ALA A O 1
ATOM 1238 N N . MET A 1 164 ? 12.494 6.817 -3.187 1.00 89.12 164 MET A N 1
ATOM 1239 C CA . MET A 1 164 ? 13.488 6.770 -2.120 1.00 89.12 164 MET A CA 1
ATOM 1240 C C . MET A 1 164 ? 14.040 5.356 -1.936 1.00 89.12 164 MET A C 1
ATOM 1242 O O . MET A 1 164 ? 13.297 4.386 -1.791 1.00 89.12 164 MET A O 1
ATOM 1246 N N . GLY A 1 165 ? 15.365 5.234 -1.915 1.00 82.69 165 GLY A N 1
ATOM 1247 C CA . GLY A 1 165 ? 16.059 3.981 -1.617 1.00 82.69 165 GLY A CA 1
ATOM 1248 C C . GLY A 1 165 ? 16.237 3.730 -0.120 1.00 82.69 165 GLY A C 1
ATOM 1249 O O . GLY A 1 165 ? 15.823 4.520 0.724 1.00 82.69 165 GLY A O 1
ATOM 1250 N N . LEU A 1 166 ? 16.943 2.645 0.214 1.00 75.06 166 LEU A N 1
ATOM 1251 C CA . LEU A 1 166 ? 17.254 2.254 1.601 1.00 75.06 166 LEU A CA 1
ATOM 1252 C C . LEU A 1 166 ? 17.956 3.343 2.433 1.00 75.06 166 LEU A C 1
ATOM 1254 O O . LEU A 1 166 ? 17.805 3.359 3.652 1.00 75.06 166 LEU A O 1
ATOM 1258 N N . SER A 1 167 ? 18.734 4.226 1.801 1.00 78.56 167 SER A N 1
ATOM 1259 C CA . SER A 1 167 ? 19.431 5.332 2.471 1.00 78.56 167 SER A CA 1
ATOM 1260 C C . SER A 1 167 ? 18.542 6.553 2.728 1.00 78.56 167 SER A C 1
ATOM 1262 O O . SER A 1 167 ? 19.038 7.556 3.236 1.00 78.56 167 SER A O 1
ATOM 1264 N N . SER A 1 168 ? 17.246 6.488 2.400 1.00 79.62 168 SER A N 1
ATOM 1265 C CA . SER A 1 168 ? 16.353 7.653 2.367 1.00 79.62 168 SER A CA 1
ATOM 1266 C C . SER A 1 168 ? 16.872 8.751 1.433 1.00 79.62 168 SER A C 1
ATOM 1268 O O . SER A 1 168 ? 16.773 9.939 1.733 1.00 79.62 168 SER A O 1
ATOM 1270 N N . GLU A 1 169 ? 17.426 8.355 0.290 1.00 86.12 169 GLU A N 1
ATOM 1271 C CA . GLU A 1 169 ? 17.848 9.257 -0.782 1.00 86.12 169 GLU A CA 1
ATOM 1272 C C . GLU A 1 169 ? 17.130 8.889 -2.081 1.00 86.12 169 GLU A C 1
ATOM 1274 O O . GLU A 1 169 ? 16.828 7.714 -2.316 1.00 86.12 169 GLU A O 1
ATOM 1279 N N . CYS A 1 170 ? 16.888 9.882 -2.943 1.00 90.12 170 CYS A N 1
ATOM 1280 C CA . CYS A 1 170 ? 16.340 9.637 -4.274 1.00 90.12 170 CYS A CA 1
ATOM 1281 C C . CYS A 1 170 ? 17.301 8.754 -5.082 1.00 90.12 170 CYS A C 1
ATOM 1283 O O . CYS A 1 170 ? 18.457 9.128 -5.297 1.00 90.12 170 CYS A O 1
ATOM 1285 N N . VAL A 1 171 ? 16.819 7.608 -5.564 1.00 93.38 171 VAL A N 1
ATOM 1286 C CA . VAL A 1 171 ? 17.666 6.627 -6.273 1.00 93.38 171 VAL A CA 1
ATOM 1287 C C . VAL A 1 171 ? 17.716 6.828 -7.782 1.00 93.38 171 VAL A C 1
ATOM 1289 O O . VAL A 1 171 ? 18.602 6.275 -8.435 1.00 93.38 171 VAL A O 1
ATOM 1292 N N . PHE A 1 172 ? 16.809 7.629 -8.343 1.00 93.38 172 PHE A N 1
ATOM 1293 C CA . PHE A 1 172 ? 16.777 7.937 -9.770 1.00 93.38 172 PHE A CA 1
ATOM 1294 C C . PHE A 1 172 ? 17.041 9.419 -10.015 1.00 93.38 172 PHE A C 1
ATOM 1296 O O . PHE A 1 172 ? 16.458 10.292 -9.374 1.00 93.38 172 PHE A O 1
ATOM 1303 N N . SER A 1 173 ? 17.920 9.716 -10.972 1.00 88.06 173 SER A N 1
ATOM 1304 C CA . SER A 1 173 ? 18.251 11.094 -11.330 1.00 88.06 173 SER A CA 1
ATOM 1305 C C . SER A 1 173 ? 18.641 11.206 -12.794 1.00 88.06 173 SER A C 1
ATOM 1307 O O . SER A 1 173 ? 19.533 10.509 -13.269 1.00 88.06 173 SER A O 1
ATOM 1309 N N . GLU A 1 174 ? 18.029 12.151 -13.503 1.00 83.62 174 GLU A N 1
ATOM 1310 C CA . GLU A 1 174 ? 18.423 12.473 -14.879 1.00 83.62 174 GLU A CA 1
ATOM 1311 C C . GLU A 1 174 ? 19.749 13.245 -14.945 1.00 83.62 174 GLU A C 1
ATOM 1313 O O . GLU A 1 174 ? 20.459 13.168 -15.943 1.00 83.62 174 GLU A O 1
ATOM 1318 N N . THR A 1 175 ? 20.106 13.983 -13.886 1.00 85.12 175 THR A N 1
ATOM 1319 C CA . THR A 1 175 ? 21.300 14.846 -13.873 1.00 85.12 175 THR A CA 1
ATOM 1320 C C . THR A 1 175 ? 22.523 14.167 -13.271 1.00 85.12 175 THR A C 1
ATOM 1322 O O . THR A 1 175 ? 23.635 14.393 -13.742 1.00 85.12 175 THR A O 1
ATOM 1325 N N . ARG A 1 176 ? 22.338 13.343 -12.233 1.00 85.81 176 ARG A N 1
ATOM 1326 C CA . ARG A 1 176 ? 23.432 12.629 -11.551 1.00 85.81 176 ARG A CA 1
ATOM 1327 C C . ARG A 1 176 ? 23.593 11.181 -12.014 1.00 85.81 176 ARG A C 1
ATOM 1329 O O . ARG A 1 176 ? 24.602 10.562 -11.689 1.00 85.81 176 ARG A O 1
ATOM 1336 N N . GLY A 1 177 ? 22.633 10.671 -12.784 1.00 87.62 177 GLY A N 1
ATOM 1337 C CA . GLY A 1 177 ? 22.488 9.245 -13.045 1.00 87.62 177 GLY A CA 1
ATOM 1338 C C . GLY A 1 177 ? 21.813 8.525 -11.878 1.00 87.62 177 GLY A C 1
ATOM 1339 O O . GLY A 1 177 ? 21.730 9.041 -10.761 1.00 87.62 177 GLY A O 1
ATOM 1340 N N . ASP A 1 178 ? 21.308 7.327 -12.157 1.00 93.38 178 ASP A N 1
ATOM 1341 C CA . ASP A 1 178 ? 20.699 6.474 -11.139 1.00 93.38 178 ASP A CA 1
ATOM 1342 C C . ASP A 1 178 ? 21.761 5.970 -10.151 1.00 93.38 178 ASP A C 1
ATOM 1344 O O . ASP A 1 178 ? 22.922 5.752 -10.515 1.00 93.38 178 ASP A O 1
ATOM 1348 N N . HIS A 1 179 ? 21.359 5.766 -8.896 1.00 92.56 179 HIS A N 1
ATOM 1349 C CA . HIS A 1 179 ? 22.222 5.201 -7.865 1.00 92.56 179 HIS A CA 1
ATOM 1350 C C . HIS A 1 179 ? 22.771 3.834 -8.328 1.00 92.56 179 HIS A C 1
ATOM 1352 O O . HIS A 1 179 ? 22.003 3.056 -8.900 1.00 92.56 179 HIS A O 1
ATOM 1358 N N . PRO A 1 180 ? 24.056 3.498 -8.074 1.00 90.88 180 PRO A N 1
ATOM 1359 C CA . PRO A 1 180 ? 24.702 2.289 -8.601 1.00 90.88 180 PRO A CA 1
ATOM 1360 C C . PRO A 1 180 ? 23.904 0.993 -8.404 1.00 90.88 180 PRO A C 1
ATOM 1362 O O . PRO A 1 180 ? 23.781 0.199 -9.335 1.00 90.88 180 PRO A O 1
ATOM 1365 N N . ASP A 1 181 ? 23.293 0.827 -7.231 1.00 90.75 181 ASP A N 1
ATOM 1366 C CA . ASP A 1 181 ? 22.486 -0.355 -6.894 1.00 90.75 181 ASP A CA 1
ATOM 1367 C C . ASP A 1 181 ? 21.158 -0.450 -7.668 1.00 90.75 181 ASP A C 1
ATOM 1369 O O . ASP A 1 181 ? 20.549 -1.513 -7.723 1.00 90.75 181 ASP A O 1
ATOM 1373 N N . TYR A 1 182 ? 20.712 0.641 -8.297 1.00 93.62 182 TYR A N 1
ATOM 1374 C CA . TYR A 1 182 ? 19.408 0.753 -8.953 1.00 93.62 182 TYR A CA 1
ATOM 1375 C C . TYR A 1 182 ? 19.503 1.051 -10.452 1.00 93.62 182 TYR A C 1
ATOM 1377 O O . TYR A 1 182 ? 18.468 1.196 -11.092 1.00 93.62 182 TYR A O 1
ATOM 1385 N N . VAL A 1 183 ? 20.698 1.105 -11.053 1.00 94.00 183 VAL A N 1
ATOM 1386 C CA . VAL A 1 183 ? 20.870 1.469 -12.478 1.00 94.00 183 VAL A CA 1
ATOM 1387 C C . VAL A 1 183 ? 20.056 0.565 -13.408 1.00 94.00 183 VAL A C 1
ATOM 1389 O O . VAL A 1 183 ? 19.355 1.041 -14.303 1.00 94.00 183 VAL A O 1
ATOM 1392 N N . VAL A 1 184 ? 20.119 -0.753 -13.196 1.00 95.19 184 VAL A N 1
ATOM 1393 C CA . VAL A 1 184 ? 19.393 -1.714 -14.044 1.00 95.19 184 VAL A CA 1
ATOM 1394 C C . VAL A 1 184 ? 17.884 -1.602 -13.813 1.00 95.19 184 VAL A C 1
ATOM 1396 O O . VAL A 1 184 ? 17.114 -1.639 -14.775 1.00 95.19 184 VAL A O 1
ATOM 1399 N N . LEU A 1 185 ? 17.460 -1.394 -12.562 1.00 95.94 185 LEU A N 1
ATOM 1400 C CA . LEU A 1 185 ? 16.058 -1.164 -12.222 1.00 95.94 185 LEU A CA 1
ATOM 1401 C C . LEU A 1 185 ? 15.537 0.129 -12.856 1.00 95.94 185 LEU A C 1
ATOM 1403 O O . LEU A 1 185 ? 14.488 0.109 -13.489 1.00 95.94 185 LEU A O 1
ATOM 1407 N N . GLY A 1 186 ? 16.274 1.232 -12.757 1.00 95.50 186 GLY A N 1
ATOM 1408 C CA . GLY A 1 186 ? 15.895 2.517 -13.334 1.00 95.50 186 GLY A CA 1
ATOM 1409 C C . GLY A 1 186 ? 15.767 2.448 -14.854 1.00 95.50 186 GLY A C 1
ATOM 1410 O O . GLY A 1 186 ? 14.815 2.980 -15.427 1.00 95.50 186 GLY A O 1
ATOM 1411 N N . ALA A 1 187 ? 16.665 1.733 -15.534 1.00 95.50 187 ALA A N 1
ATOM 1412 C CA . ALA A 1 187 ? 16.528 1.465 -16.965 1.00 95.50 187 ALA A CA 1
ATOM 1413 C C . ALA A 1 187 ? 15.303 0.584 -17.288 1.00 95.50 187 ALA A C 1
ATOM 1415 O O . ALA A 1 187 ? 14.657 0.767 -18.324 1.00 95.50 187 ALA A O 1
ATOM 1416 N N . ALA A 1 188 ? 14.966 -0.373 -16.419 1.00 96.69 188 ALA A N 1
ATOM 1417 C CA . ALA A 1 188 ? 13.801 -1.235 -16.591 1.00 96.69 188 ALA A CA 1
ATOM 1418 C C . ALA A 1 188 ? 12.474 -0.498 -16.352 1.00 96.69 188 ALA A C 1
ATOM 1420 O O . ALA A 1 188 ? 11.542 -0.667 -17.141 1.00 96.69 188 ALA A O 1
ATOM 1421 N N . LEU A 1 189 ? 12.408 0.362 -15.336 1.00 96.38 189 LEU A N 1
ATOM 1422 C CA . LEU A 1 189 ? 11.235 1.174 -15.008 1.00 96.38 189 LEU A CA 1
ATOM 1423 C C . LEU A 1 189 ? 10.894 2.186 -16.106 1.00 96.38 189 LEU A C 1
ATOM 1425 O O . LEU A 1 189 ? 9.725 2.434 -16.376 1.00 96.38 189 LEU A O 1
ATOM 1429 N N . ARG A 1 190 ? 11.906 2.702 -16.814 1.00 95.75 190 ARG A N 1
ATOM 1430 C CA . ARG A 1 190 ? 11.717 3.581 -17.982 1.00 95.75 190 ARG A CA 1
ATOM 1431 C C . ARG A 1 190 ? 11.353 2.833 -19.269 1.00 95.75 190 ARG A C 1
ATOM 1433 O O . ARG A 1 190 ? 11.267 3.441 -20.333 1.00 95.75 190 ARG A O 1
ATOM 1440 N N . SER A 1 191 ? 11.181 1.511 -19.221 1.00 96.25 191 SER A N 1
ATOM 1441 C CA . SER A 1 191 ? 10.806 0.751 -20.411 1.00 96.25 191 SER A CA 1
ATOM 1442 C C . SER A 1 191 ? 9.343 0.993 -20.802 1.00 96.25 191 SER A C 1
ATOM 1444 O O . SER A 1 191 ? 8.503 1.152 -19.916 1.00 96.25 191 SER A O 1
ATOM 1446 N N . PRO A 1 192 ? 8.995 0.955 -22.104 1.00 95.25 192 PRO A N 1
ATOM 1447 C CA . PRO A 1 192 ? 7.628 1.228 -22.551 1.00 95.25 192 PRO A CA 1
ATOM 1448 C C . PRO A 1 192 ? 6.564 0.344 -21.888 1.00 95.25 192 PRO A C 1
ATOM 1450 O O . PRO A 1 192 ? 5.475 0.820 -21.593 1.00 95.25 192 PRO A O 1
ATOM 1453 N N . ALA A 1 193 ? 6.887 -0.925 -21.616 1.00 94.50 193 ALA A N 1
ATOM 1454 C CA . ALA A 1 193 ? 5.972 -1.853 -20.953 1.00 94.50 193 ALA A CA 1
ATOM 1455 C C . ALA A 1 193 ? 5.628 -1.412 -19.520 1.00 94.50 193 ALA A C 1
ATOM 1457 O O . ALA A 1 193 ? 4.466 -1.461 -19.133 1.00 94.50 193 ALA A O 1
ATOM 1458 N N . VAL A 1 194 ? 6.617 -0.949 -18.749 1.00 96.12 194 VAL A N 1
ATOM 1459 C CA . VAL A 1 194 ? 6.387 -0.460 -17.380 1.00 96.12 194 VAL A CA 1
ATOM 1460 C C . VAL A 1 194 ? 5.681 0.893 -17.394 1.00 96.12 194 VAL A C 1
ATOM 1462 O O . VAL A 1 194 ? 4.739 1.092 -16.635 1.00 96.12 194 VAL A O 1
ATOM 1465 N N . VAL A 1 195 ? 6.087 1.801 -18.285 1.00 95.75 195 VAL A N 1
ATOM 1466 C CA . VAL A 1 195 ? 5.442 3.114 -18.432 1.00 95.75 195 VAL A CA 1
ATOM 1467 C C . VAL A 1 195 ? 3.955 2.958 -18.752 1.00 95.75 195 VAL A C 1
ATOM 1469 O O . VAL A 1 195 ? 3.142 3.624 -18.122 1.00 95.75 195 VAL A O 1
ATOM 1472 N N . ALA A 1 196 ? 3.586 2.033 -19.643 1.00 95.31 196 ALA A N 1
ATOM 1473 C CA . ALA A 1 196 ? 2.185 1.753 -19.953 1.00 95.31 196 ALA A CA 1
ATOM 1474 C C . ALA A 1 196 ? 1.393 1.282 -18.718 1.00 95.31 196 ALA A C 1
ATOM 1476 O O . ALA A 1 196 ? 0.313 1.803 -18.458 1.00 95.31 196 ALA A O 1
ATOM 1477 N N . ILE A 1 197 ? 1.955 0.365 -17.918 1.00 95.44 197 ILE A N 1
ATOM 1478 C CA . ILE A 1 197 ? 1.328 -0.103 -16.668 1.00 95.44 197 ILE A CA 1
ATOM 1479 C C . ILE A 1 197 ? 1.095 1.067 -15.698 1.00 95.44 197 ILE A C 1
ATOM 1481 O O . ILE A 1 197 ? 0.018 1.182 -15.115 1.00 95.44 197 ILE A O 1
ATOM 1485 N N . LEU A 1 198 ? 2.090 1.945 -15.529 1.00 94.75 198 LEU A N 1
ATOM 1486 C CA . LEU A 1 198 ? 1.997 3.097 -14.628 1.00 94.75 198 LEU A CA 1
ATOM 1487 C C . LEU A 1 198 ? 0.979 4.136 -15.122 1.00 94.75 198 LEU A C 1
ATOM 1489 O O . LEU A 1 198 ? 0.197 4.658 -14.331 1.00 94.75 198 LEU A O 1
ATOM 1493 N N . GLU A 1 199 ? 0.945 4.418 -16.423 1.00 93.88 199 GLU A N 1
ATOM 1494 C CA . GLU A 1 199 ? -0.049 5.321 -17.008 1.00 93.88 199 GLU A CA 1
ATOM 1495 C C . GLU A 1 199 ? -1.478 4.782 -16.877 1.00 93.88 199 GLU A C 1
ATOM 1497 O O . GLU A 1 199 ? -2.401 5.546 -16.593 1.00 93.88 199 GLU A O 1
ATOM 1502 N N . ASP A 1 200 ? -1.679 3.477 -17.057 1.00 92.75 200 ASP A N 1
ATOM 1503 C CA . ASP A 1 200 ? -2.992 2.857 -16.884 1.00 92.75 200 ASP A CA 1
ATOM 1504 C C . ASP A 1 200 ? -3.436 2.892 -15.417 1.00 92.75 200 ASP A C 1
ATOM 1506 O O . ASP A 1 200 ? -4.590 3.222 -15.135 1.00 92.75 200 ASP A O 1
ATOM 1510 N N . ALA A 1 201 ? -2.516 2.674 -14.471 1.00 88.81 201 ALA A N 1
ATOM 1511 C CA . ALA A 1 201 ? -2.784 2.837 -13.041 1.00 88.81 201 ALA A CA 1
ATOM 1512 C C . ALA A 1 201 ? -3.180 4.278 -12.674 1.00 88.81 201 ALA A C 1
ATOM 1514 O O . ALA A 1 201 ? -4.040 4.487 -11.820 1.00 88.81 201 ALA A O 1
ATOM 1515 N N . GLN A 1 202 ? -2.608 5.279 -13.349 1.00 86.88 202 GLN A N 1
ATOM 1516 C CA . GLN A 1 202 ? -2.981 6.686 -13.173 1.00 86.88 202 GLN A CA 1
ATOM 1517 C C . GLN A 1 202 ? -4.405 6.985 -13.689 1.00 86.88 202 GLN A C 1
ATOM 1519 O O . GLN A 1 202 ? -5.079 7.879 -13.170 1.00 86.88 202 GLN A O 1
ATOM 1524 N N . ARG A 1 203 ? -4.869 6.251 -14.715 1.00 80.12 203 ARG A N 1
ATOM 1525 C CA . ARG A 1 203 ? -6.181 6.432 -15.371 1.00 80.12 203 ARG A CA 1
ATOM 1526 C C . ARG A 1 203 ? -7.315 5.623 -14.737 1.00 80.12 203 ARG A C 1
ATOM 1528 O O . ARG A 1 203 ? -8.462 6.045 -14.858 1.00 80.12 203 ARG A O 1
ATOM 1535 N N . GLY A 1 204 ? -7.012 4.478 -14.123 1.00 60.88 204 GLY A N 1
ATOM 1536 C CA . GLY A 1 204 ? -7.960 3.458 -13.650 1.00 60.88 204 GLY A CA 1
ATOM 1537 C C . GLY A 1 204 ? -8.812 3.840 -12.436 1.00 60.88 204 GLY A C 1
ATOM 1538 O O . GLY A 1 204 ? -8.783 3.146 -11.423 1.00 60.88 204 GLY A O 1
ATOM 1539 N N . ARG A 1 205 ? -9.572 4.932 -12.551 1.00 51.62 205 ARG A N 1
ATOM 1540 C CA . ARG A 1 205 ? -10.695 5.266 -11.668 1.00 51.62 205 ARG A CA 1
ATOM 1541 C C . ARG A 1 205 ? -11.976 4.579 -12.120 1.00 51.62 205 ARG A C 1
ATOM 1543 O O . ARG A 1 205 ? -12.290 4.678 -13.327 1.00 51.62 205 ARG A O 1
#

pLDDT: mean 90.87, std 8.3, range [51.62, 97.75]

Foldseek 3Di:
DWDWDDDLLWIWTDDDFKIWTWAFDLPQPDDQRFGIQIWMWTACNHPVDPGTHTPDDPPDGRTAHLVQWDADQFKIGRWDQPDPVCRVDTDDDMDTDDHPPSVVCVVGSVLSSLLNVLLVVLQVQLCVLVVHGDDPQLSSLSSSLLSCCRVVVDQSVRSLQCRATPVRDRQDDPVPHGNPVCNSVNVSCPDPSNNVSSVVSSVVD

Sequence (205 aa):
MIEVQRLQAGVSLEGPHYIIQLIPVSSADSLGSPTVIVSVLARPALTGDDRNVRLEAYDVRHEFQLADIAVDAHEMRCLRIAYERAPLFREGFTLALEEGMAEQLAAYLPRIDLISLVATGVSEAVKPKLGRAPLPHEQAVIADVVASTVLDQSTPAQAMAFAMGLSSECVFSETRGDHPDYVVLGAALRSPAVVAILEDAQRGR